Protein AF-A0A7V8XHH3-F1 (afdb_monomer_lite)

Radius of gyration: 28.3 Å; chains: 1; bounding box: 97×53×86 Å

Sequence (272 aa):
MRRIVLAAIVAALAVAGAGTTTAAAGLNPGGLTPFDETVDVNVVFVGTFGGGDPSWDAVKAGLPTTGSPKTRFKLFYGLGAEAALGINYAYSYTPFNTAIAWENRFFGELSRLATPKPRTIFQDEYNAQAGKLDVTQNHWIDAPTVEKWIIENPPTGVDLTKPTILFVNWKDRPDFKFHVYTKTNEPDPDTGYNFGELRHSRKLVAWGGTAPDDEENPYGGPAKRLWFYDLSAGPESWGGSYEITTPDIDGDGEPDYRLPAIWDYSGTPLST

pLDDT: mean 86.09, std 16.69, range [34.66, 98.62]

Foldseek 3Di:
DDDDDDDDDDDDDPDDDDPPPVPDPPDPVVDADADEDEAEEEEEEADAQPNHNDDPVVVVVPDDQKDWFFQPVCVVVVNRVRRGNNYMYGYDYDYYYFDPVLNVVLVVVQLVQWDWDDDFVLLVLLCVDPLDDRQPTETEGAQLVSQLVCVVVPGPPDDQQGAYEYEAEPQQDPSDHAYWYFNQQDQDPVPRHRCRPPHQQRTHQKDDDAACVRPGRHSHDDGGNYMYGYLQYDDHDPQPQSDDPDQDPPPPPGGDDGRHRSCSVPVDDGDD

Structure (mmCIF, N/CA/C/O backbone):
data_AF-A0A7V8XHH3-F1
#
_entry.id   AF-A0A7V8XHH3-F1
#
loop_
_atom_site.group_PDB
_atom_site.id
_atom_site.type_symbol
_atom_site.label_atom_id
_atom_site.label_alt_id
_atom_site.label_comp_id
_atom_site.label_asym_id
_atom_site.label_entity_id
_atom_site.label_seq_id
_atom_site.pdbx_PDB_ins_code
_atom_site.Cartn_x
_atom_site.Cartn_y
_atom_site.Cartn_z
_atom_site.occupancy
_atom_site.B_iso_or_equiv
_atom_site.auth_seq_id
_atom_site.auth_comp_id
_atom_site.auth_asym_id
_atom_site.auth_atom_id
_atom_site.pdbx_PDB_model_num
ATOM 1 N N . MET A 1 1 ? 73.036 24.923 -64.760 1.00 35.03 1 MET A N 1
ATOM 2 C CA . MET A 1 1 ? 73.473 25.400 -63.428 1.00 35.03 1 MET A CA 1
ATOM 3 C C . MET A 1 1 ? 72.253 25.557 -62.540 1.00 35.03 1 MET A C 1
ATOM 5 O O . MET A 1 1 ? 71.365 26.281 -62.950 1.00 35.03 1 MET A O 1
ATOM 9 N N . ARG A 1 2 ? 72.292 24.935 -61.349 1.00 36.03 2 ARG A N 1
ATOM 10 C CA . ARG A 1 2 ? 71.454 25.164 -60.148 1.00 36.03 2 ARG A CA 1
ATOM 11 C C . ARG A 1 2 ? 69.932 24.967 -60.294 1.00 36.03 2 ARG A C 1
ATOM 13 O O . ARG A 1 2 ? 69.337 25.485 -61.212 1.00 36.03 2 ARG A O 1
ATOM 20 N N . ARG A 1 3 ? 69.194 24.338 -59.382 1.00 34.66 3 ARG A N 1
ATOM 21 C CA . ARG A 1 3 ? 69.426 23.541 -58.163 1.00 34.66 3 ARG A CA 1
ATOM 22 C C . ARG A 1 3 ? 68.024 23.004 -57.810 1.00 34.66 3 ARG A C 1
ATOM 24 O O . ARG A 1 3 ? 67.126 23.806 -57.610 1.00 34.66 3 ARG A O 1
ATOM 31 N N . ILE A 1 4 ? 67.859 21.684 -57.807 1.00 41.56 4 ILE A N 1
ATOM 32 C CA . ILE A 1 4 ? 67.233 20.879 -56.741 1.00 41.56 4 ILE A CA 1
ATOM 33 C C . ILE A 1 4 ? 66.234 21.625 -55.836 1.00 41.56 4 ILE A C 1
ATOM 35 O O . ILE A 1 4 ? 66.687 22.420 -55.021 1.00 41.56 4 ILE A O 1
ATOM 39 N N . VAL A 1 5 ? 64.954 21.228 -55.857 1.00 41.22 5 VAL A N 1
ATOM 40 C CA . VAL A 1 5 ? 64.239 20.755 -54.650 1.00 41.22 5 VAL A CA 1
ATOM 41 C C . VAL A 1 5 ? 63.278 19.631 -55.055 1.00 41.22 5 VAL A C 1
ATOM 43 O O . VAL A 1 5 ? 62.325 19.837 -55.801 1.00 41.22 5 VAL A O 1
ATOM 46 N N . LEU A 1 6 ? 63.586 18.434 -54.555 1.00 35.25 6 LEU A N 1
ATOM 47 C CA . LEU A 1 6 ? 62.697 17.287 -54.408 1.00 35.25 6 LEU A CA 1
ATOM 48 C C . LEU A 1 6 ? 61.608 17.628 -53.381 1.00 35.25 6 LEU A C 1
ATOM 50 O O . LEU A 1 6 ? 61.938 18.059 -52.280 1.00 35.25 6 LEU A O 1
ATOM 54 N N . ALA A 1 7 ? 60.354 17.302 -53.674 1.00 40.78 7 ALA A N 1
ATOM 55 C CA . ALA A 1 7 ? 59.380 16.945 -52.648 1.00 40.78 7 ALA A CA 1
ATOM 56 C C . ALA A 1 7 ? 58.578 15.750 -53.169 1.00 40.78 7 ALA A C 1
ATOM 58 O O . ALA A 1 7 ? 57.706 15.869 -54.026 1.00 40.78 7 ALA A O 1
ATOM 59 N N . ALA A 1 8 ? 58.991 14.575 -52.705 1.00 37.91 8 ALA A N 1
ATOM 60 C CA . ALA A 1 8 ? 58.399 13.291 -53.008 1.00 37.91 8 ALA A CA 1
ATOM 61 C C . ALA A 1 8 ? 57.000 13.189 -52.382 1.00 37.91 8 ALA A C 1
ATOM 63 O O . ALA A 1 8 ? 56.862 13.269 -51.164 1.00 37.91 8 ALA A O 1
ATOM 64 N N . ILE A 1 9 ? 55.980 12.949 -53.205 1.00 40.28 9 ILE A N 1
ATOM 65 C CA . ILE A 1 9 ? 54.710 12.367 -52.762 1.00 40.28 9 ILE A CA 1
ATOM 66 C C . ILE A 1 9 ? 54.616 11.003 -53.440 1.00 40.28 9 ILE A C 1
ATOM 68 O O . ILE A 1 9 ? 54.032 10.841 -54.505 1.00 40.28 9 ILE A O 1
ATOM 72 N N . VAL A 1 10 ? 55.281 10.025 -52.829 1.00 41.19 10 VAL A N 1
ATOM 73 C CA . VAL A 1 10 ? 55.046 8.601 -53.070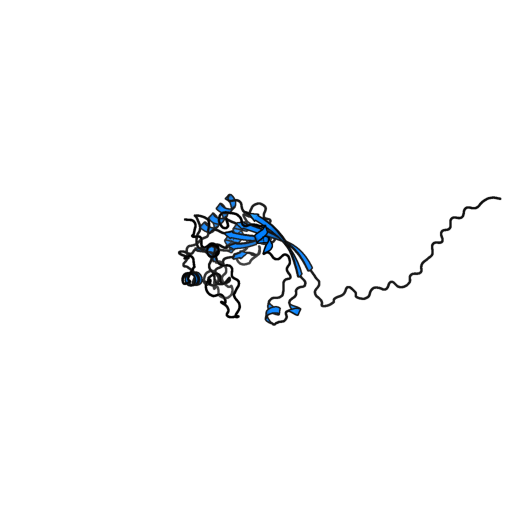 1.00 41.19 10 VAL A CA 1
ATOM 74 C C . VAL A 1 10 ? 54.848 7.984 -51.692 1.00 41.19 10 VAL A C 1
ATOM 76 O O . VAL A 1 10 ? 55.782 7.480 -51.078 1.00 41.19 10 VAL A O 1
ATOM 79 N N . ALA A 1 11 ? 53.627 8.096 -51.177 1.00 41.78 11 ALA A N 1
ATOM 80 C CA . ALA A 1 11 ? 53.140 7.218 -50.126 1.00 41.78 11 ALA A CA 1
ATOM 81 C C . ALA A 1 11 ? 52.167 6.247 -50.793 1.00 41.78 11 ALA A C 1
ATOM 83 O O . ALA A 1 11 ? 51.209 6.649 -51.451 1.00 41.78 11 ALA A O 1
ATOM 84 N N . ALA A 1 12 ? 52.535 4.977 -50.704 1.00 40.81 12 ALA A N 1
ATOM 85 C CA . ALA A 1 12 ? 52.008 3.851 -51.440 1.00 40.81 12 ALA A CA 1
ATOM 86 C C . ALA A 1 12 ? 50.478 3.713 -51.393 1.00 40.81 12 ALA A C 1
ATOM 88 O O . ALA A 1 12 ? 49.856 3.745 -50.333 1.00 40.81 12 ALA A O 1
ATOM 89 N N . LEU A 1 13 ? 49.919 3.423 -52.569 1.00 40.19 13 LEU A N 1
ATOM 90 C CA . LEU A 1 13 ? 48.709 2.629 -52.733 1.00 40.19 13 LEU A CA 1
ATOM 91 C C . LEU A 1 13 ? 48.909 1.275 -52.033 1.00 40.19 13 LEU A C 1
ATOM 93 O O . LEU A 1 13 ? 49.494 0.354 -52.603 1.00 40.19 13 LEU A O 1
ATOM 97 N N . ALA A 1 14 ? 48.427 1.154 -50.797 1.00 42.16 14 ALA A N 1
ATOM 98 C CA . ALA A 1 14 ? 48.131 -0.147 -50.220 1.00 42.16 14 ALA A CA 1
ATOM 99 C C . ALA A 1 14 ? 46.827 -0.639 -50.853 1.00 42.16 14 ALA A C 1
ATOM 101 O O . ALA A 1 14 ? 45.748 -0.084 -50.649 1.00 42.16 14 ALA A O 1
ATOM 102 N N . VAL A 1 15 ? 46.990 -1.650 -51.696 1.00 44.81 15 VAL A N 1
ATOM 103 C CA . VAL A 1 15 ? 45.946 -2.405 -52.377 1.00 44.81 15 VAL A CA 1
ATOM 104 C C . VAL A 1 15 ? 44.904 -2.883 -51.366 1.00 44.81 15 VAL A C 1
ATOM 106 O O . VAL A 1 15 ? 45.235 -3.496 -50.352 1.00 44.81 15 VAL A O 1
ATOM 109 N N . ALA A 1 16 ? 43.638 -2.604 -51.677 1.00 49.78 16 ALA A N 1
ATOM 110 C CA . ALA A 1 16 ? 42.479 -3.209 -51.047 1.00 49.78 16 ALA A CA 1
ATOM 111 C C . ALA A 1 16 ? 42.610 -4.740 -51.083 1.00 49.78 16 ALA A C 1
ATOM 113 O O . ALA A 1 16 ? 42.615 -5.350 -52.151 1.00 49.78 16 ALA A O 1
ATOM 114 N N . GLY A 1 17 ? 42.725 -5.353 -49.909 1.00 38.03 17 GLY A N 1
ATOM 115 C CA . GLY A 1 17 ? 42.813 -6.796 -49.748 1.00 38.03 17 GLY A CA 1
ATOM 116 C C . GLY A 1 17 ? 42.043 -7.216 -48.509 1.00 38.03 17 GLY A C 1
ATOM 117 O O . GLY A 1 17 ? 42.521 -7.027 -47.400 1.00 38.03 17 GLY A O 1
ATOM 118 N N . ALA A 1 18 ? 40.848 -7.762 -48.743 1.00 42.25 18 ALA A N 1
ATOM 119 C CA . ALA A 1 18 ? 40.007 -8.488 -47.798 1.00 42.25 18 ALA A CA 1
ATOM 120 C C . ALA A 1 18 ? 39.750 -7.782 -46.455 1.00 42.25 18 ALA A C 1
ATOM 122 O O . ALA A 1 18 ? 40.333 -8.110 -45.424 1.00 42.25 18 ALA A O 1
ATOM 123 N N . GLY A 1 19 ? 38.740 -6.909 -46.441 1.00 37.91 19 GLY A N 1
ATOM 124 C CA . GLY A 1 19 ? 37.902 -6.839 -45.254 1.00 37.91 19 GLY A CA 1
ATOM 125 C C . GLY A 1 19 ? 37.335 -8.236 -45.030 1.00 37.91 19 GLY A C 1
ATOM 126 O O . GLY A 1 19 ? 36.436 -8.662 -45.752 1.00 37.91 19 GLY A O 1
ATOM 127 N N . THR A 1 20 ? 37.875 -8.972 -44.061 1.00 41.41 20 THR A N 1
ATOM 128 C CA . THR A 1 20 ? 37.098 -10.013 -43.405 1.00 41.41 20 THR A CA 1
ATOM 129 C C . THR A 1 20 ? 35.923 -9.279 -42.784 1.00 41.41 20 THR A C 1
ATOM 131 O O . THR A 1 20 ? 36.034 -8.720 -41.695 1.00 41.41 20 THR A O 1
ATOM 134 N N . THR A 1 21 ? 34.801 -9.223 -43.502 1.00 46.31 21 THR A N 1
ATOM 135 C CA . THR A 1 21 ? 33.505 -9.141 -42.847 1.00 46.31 21 THR A CA 1
ATOM 136 C C . THR A 1 21 ? 33.536 -10.263 -41.828 1.00 46.31 21 THR A C 1
ATOM 138 O O . THR A 1 21 ? 33.557 -11.436 -42.207 1.00 46.31 21 THR A O 1
ATOM 141 N N . THR A 1 22 ? 33.667 -9.911 -40.553 1.00 50.12 22 THR A N 1
ATOM 142 C CA . THR A 1 22 ? 33.421 -10.816 -39.443 1.00 50.12 22 THR A CA 1
ATOM 143 C C . THR A 1 22 ? 32.009 -11.333 -39.646 1.00 50.12 22 THR A C 1
ATOM 145 O O . THR A 1 22 ? 31.020 -10.679 -39.322 1.00 50.12 22 THR A O 1
ATOM 148 N N . ALA A 1 23 ? 31.915 -12.488 -40.295 1.00 49.38 23 ALA A N 1
ATOM 149 C CA . ALA A 1 23 ? 30.679 -13.209 -40.429 1.00 49.38 23 ALA A CA 1
ATOM 150 C C . ALA A 1 23 ? 30.183 -13.503 -39.007 1.00 49.38 23 ALA A C 1
ATOM 152 O O . ALA A 1 23 ? 30.888 -14.113 -38.207 1.00 49.38 23 ALA A O 1
ATOM 153 N N . ALA A 1 24 ? 28.972 -13.032 -38.713 1.00 50.94 24 ALA A N 1
ATOM 154 C CA . ALA A 1 24 ? 28.098 -13.562 -37.672 1.00 50.94 24 ALA A CA 1
ATOM 155 C C . ALA A 1 24 ? 28.537 -13.449 -36.193 1.00 50.94 24 ALA A C 1
ATOM 157 O O . ALA A 1 24 ? 28.066 -14.230 -35.375 1.00 50.94 24 ALA A O 1
ATOM 158 N N . ALA A 1 25 ? 29.330 -12.450 -35.789 1.00 48.88 25 ALA A N 1
ATOM 159 C CA . ALA A 1 25 ? 29.583 -12.197 -34.356 1.00 48.88 25 ALA A CA 1
ATOM 160 C C . ALA A 1 25 ? 28.454 -11.422 -33.629 1.00 48.88 25 ALA A C 1
ATOM 162 O O . ALA A 1 25 ? 28.625 -11.023 -32.482 1.00 48.88 25 ALA A O 1
ATOM 163 N N . GLY A 1 26 ? 27.308 -11.180 -34.275 1.00 51.12 26 GLY A N 1
ATOM 164 C CA . GLY A 1 26 ? 26.251 -10.323 -33.717 1.00 51.12 26 GLY A CA 1
ATOM 165 C C . GLY A 1 26 ? 24.828 -10.657 -34.155 1.00 51.12 26 GLY A C 1
ATOM 166 O O . GLY A 1 26 ? 23.933 -9.847 -33.951 1.00 51.12 26 GLY A O 1
ATOM 167 N N . LEU A 1 27 ? 24.599 -11.823 -34.765 1.00 56.50 27 LEU A N 1
ATOM 168 C CA . LEU A 1 27 ? 23.252 -12.271 -35.112 1.00 56.50 27 LEU A CA 1
ATOM 169 C C . LEU A 1 27 ? 22.917 -13.489 -34.251 1.00 56.50 27 LEU A C 1
ATOM 171 O O . LEU A 1 27 ? 23.481 -14.560 -34.455 1.00 56.50 27 LEU A O 1
ATOM 175 N N . ASN A 1 28 ? 21.988 -13.315 -33.308 1.00 68.62 28 ASN A N 1
ATOM 176 C CA . ASN A 1 28 ? 21.350 -14.393 -32.549 1.00 68.62 28 ASN A CA 1
ATOM 177 C C . ASN A 1 28 ? 19.892 -14.565 -33.024 1.00 68.62 28 ASN A C 1
ATOM 179 O O . ASN A 1 28 ? 18.960 -14.219 -32.295 1.00 68.62 28 ASN A O 1
ATOM 183 N N . PRO A 1 29 ? 19.662 -14.988 -34.283 1.00 66.12 29 PRO A N 1
ATOM 184 C CA . PRO A 1 29 ? 18.314 -15.143 -34.812 1.00 66.12 29 PRO A CA 1
ATOM 185 C C . PRO A 1 29 ? 17.569 -16.224 -34.017 1.00 66.12 29 PRO A C 1
ATOM 187 O O . PRO A 1 29 ? 17.999 -17.372 -33.965 1.00 66.12 29 PRO A O 1
ATOM 190 N N . GLY A 1 30 ? 16.458 -15.840 -33.385 1.00 71.25 30 GLY A N 1
ATOM 191 C CA . GLY A 1 30 ? 15.681 -16.698 -32.482 1.00 71.25 30 GLY A CA 1
ATOM 192 C C . GLY A 1 30 ? 16.068 -16.587 -31.003 1.00 71.25 30 GLY A C 1
ATOM 193 O O . GLY A 1 30 ? 15.356 -17.119 -30.155 1.00 71.25 30 GLY A O 1
ATOM 194 N N . GLY A 1 31 ? 17.149 -15.878 -30.676 1.00 73.25 31 GLY A N 1
ATOM 195 C CA . GLY A 1 31 ? 17.504 -15.557 -29.299 1.00 73.25 31 GLY A CA 1
ATOM 196 C C . GLY A 1 31 ? 16.851 -14.273 -28.793 1.00 73.25 31 GLY A C 1
ATOM 197 O O . GLY A 1 31 ? 16.408 -13.421 -29.566 1.00 73.25 31 GLY A O 1
ATOM 198 N N . LEU A 1 32 ? 16.803 -14.129 -27.469 1.00 79.00 32 LEU A N 1
ATOM 199 C CA . LEU A 1 32 ? 16.265 -12.934 -26.824 1.00 79.00 32 LEU A CA 1
ATOM 200 C C . LEU A 1 32 ? 17.180 -11.737 -27.099 1.00 79.00 32 LEU A C 1
ATOM 202 O O . LEU A 1 32 ? 18.383 -11.793 -26.844 1.00 79.00 32 LEU A O 1
ATOM 206 N N . THR A 1 33 ? 16.597 -10.652 -27.610 1.00 80.75 33 THR A N 1
ATOM 207 C CA . THR A 1 33 ? 17.284 -9.359 -27.686 1.00 80.75 33 THR A CA 1
ATOM 208 C C . THR A 1 33 ? 17.195 -8.705 -26.310 1.00 80.75 33 THR A C 1
ATOM 210 O O . THR A 1 33 ? 16.074 -8.534 -25.828 1.00 80.75 33 THR A O 1
ATOM 213 N N . PRO A 1 34 ? 18.325 -8.374 -25.658 1.00 86.69 34 PRO A N 1
ATOM 214 C CA . PRO A 1 34 ? 18.284 -7.728 -24.359 1.00 86.69 34 PRO A CA 1
ATOM 215 C C . PRO A 1 34 ? 17.684 -6.324 -24.480 1.00 86.69 34 PRO A C 1
ATOM 217 O O . PRO A 1 34 ? 18.016 -5.569 -25.396 1.00 86.69 34 PRO A O 1
ATOM 220 N N . PHE A 1 35 ? 16.800 -5.991 -23.549 1.00 91.69 35 PHE A N 1
ATOM 221 C CA . PHE A 1 35 ? 16.293 -4.649 -23.316 1.00 91.69 35 PHE A CA 1
ATOM 222 C C . PHE A 1 35 ? 16.679 -4.251 -21.895 1.00 91.69 35 PHE A C 1
ATOM 224 O O . PHE A 1 35 ? 16.160 -4.817 -20.934 1.00 91.69 35 PHE A O 1
ATOM 231 N N . ASP A 1 36 ? 17.601 -3.302 -21.777 1.00 95.00 36 ASP A N 1
ATOM 232 C CA . ASP A 1 36 ? 18.106 -2.814 -20.498 1.00 95.00 36 ASP A CA 1
ATOM 233 C C . ASP A 1 36 ? 17.507 -1.434 -20.198 1.00 95.00 36 ASP A C 1
ATOM 235 O O . ASP A 1 36 ? 17.625 -0.507 -21.003 1.00 95.00 36 ASP A O 1
ATOM 239 N N . GLU A 1 37 ? 16.877 -1.284 -19.034 1.00 95.69 37 GLU A N 1
ATOM 240 C CA . GLU A 1 37 ? 16.260 -0.029 -18.595 1.00 95.69 37 GLU A CA 1
ATOM 241 C C . GLU A 1 37 ? 16.638 0.290 -17.144 1.00 95.69 37 GLU A C 1
ATOM 243 O O . GLU A 1 37 ? 16.547 -0.557 -16.252 1.00 95.69 37 GLU A O 1
ATOM 248 N N . THR A 1 38 ? 17.024 1.541 -16.889 1.00 97.25 38 THR A N 1
ATOM 249 C CA . THR A 1 38 ? 17.086 2.071 -15.524 1.00 97.25 38 THR A CA 1
ATOM 250 C C . THR A 1 38 ? 15.723 2.636 -15.159 1.00 97.25 38 THR A C 1
ATOM 252 O O . THR A 1 38 ? 15.253 3.583 -15.787 1.00 97.25 38 THR A O 1
ATOM 255 N N . VAL A 1 39 ? 15.107 2.073 -14.126 1.00 97.00 39 VAL A N 1
ATOM 256 C CA . VAL A 1 39 ? 13.786 2.467 -13.649 1.00 97.00 39 VAL A CA 1
ATOM 257 C C . VAL A 1 39 ? 13.945 3.327 -12.401 1.00 97.00 39 VAL A C 1
ATOM 259 O O . VAL A 1 39 ? 14.378 2.845 -11.352 1.00 97.00 39 VAL A O 1
ATOM 262 N N . ASP A 1 40 ? 13.569 4.599 -12.510 1.00 97.81 40 ASP A N 1
ATOM 263 C CA . ASP A 1 40 ? 13.449 5.496 -11.362 1.00 97.81 40 ASP A CA 1
ATOM 264 C C . ASP A 1 40 ? 12.154 5.192 -10.601 1.00 97.81 40 ASP A C 1
ATOM 266 O O . ASP A 1 40 ? 11.061 5.355 -11.144 1.00 97.81 40 ASP A O 1
ATOM 270 N N . VAL A 1 41 ? 12.271 4.778 -9.343 1.00 98.19 41 VAL A N 1
ATOM 271 C CA . VAL A 1 41 ? 11.146 4.391 -8.489 1.00 98.19 41 VAL A CA 1
ATOM 272 C C . VAL A 1 41 ? 11.039 5.350 -7.306 1.00 98.19 41 VAL A C 1
ATOM 274 O O . VAL A 1 41 ? 11.985 5.511 -6.533 1.00 98.19 41 VAL A O 1
ATOM 277 N N . ASN A 1 42 ? 9.875 5.962 -7.122 1.00 98.38 42 ASN A N 1
ATOM 278 C CA . ASN A 1 42 ? 9.566 6.716 -5.912 1.00 98.38 42 ASN A CA 1
ATOM 279 C C . ASN A 1 42 ? 9.097 5.749 -4.817 1.00 98.38 42 ASN A C 1
ATOM 281 O O . ASN A 1 42 ? 8.221 4.914 -5.052 1.00 98.38 42 ASN A O 1
ATOM 285 N N . VAL A 1 43 ? 9.643 5.893 -3.612 1.00 98.12 43 VAL A N 1
ATOM 286 C CA . VAL A 1 43 ? 9.201 5.171 -2.414 1.00 98.12 43 VAL A CA 1
ATOM 287 C C . VAL A 1 43 ? 8.707 6.202 -1.415 1.00 98.12 43 VAL A C 1
ATOM 289 O O . VAL A 1 43 ? 9.487 7.013 -0.927 1.00 98.12 43 VAL A O 1
ATOM 292 N N . VAL A 1 44 ? 7.408 6.211 -1.151 1.00 97.75 44 VAL A N 1
ATOM 293 C CA . VAL A 1 44 ? 6.757 7.248 -0.350 1.00 97.75 44 VAL A CA 1
ATOM 294 C C . VAL A 1 44 ? 6.252 6.639 0.949 1.00 97.75 44 VAL A C 1
ATOM 296 O O . VAL A 1 44 ? 5.533 5.645 0.919 1.00 97.75 44 VAL A O 1
ATOM 299 N N . PHE A 1 45 ? 6.584 7.250 2.078 1.00 97.06 45 PHE A N 1
ATOM 300 C CA . PHE A 1 45 ? 6.079 6.874 3.394 1.00 97.06 45 PHE A CA 1
ATOM 301 C C . PHE A 1 45 ? 5.019 7.875 3.846 1.00 97.06 45 PHE A C 1
ATOM 303 O O . PHE A 1 45 ? 5.247 9.087 3.805 1.00 97.06 45 PHE A O 1
ATOM 310 N N . VAL A 1 46 ? 3.859 7.348 4.237 1.00 96.56 46 VAL A N 1
ATOM 311 C CA . VAL A 1 46 ? 2.691 8.112 4.678 1.00 96.56 46 VAL A CA 1
ATOM 312 C C . VAL A 1 46 ? 2.341 7.726 6.108 1.00 96.56 46 VAL A C 1
ATOM 314 O O . VAL A 1 46 ? 1.949 6.586 6.365 1.00 96.56 46 VAL A O 1
ATOM 317 N N . GLY A 1 47 ? 2.420 8.691 7.022 1.00 92.62 47 GLY A N 1
ATOM 318 C CA . GLY A 1 47 ? 2.295 8.452 8.455 1.00 92.62 47 GLY A CA 1
ATOM 319 C C . GLY A 1 47 ? 3.624 8.049 9.095 1.00 92.62 47 GLY A C 1
ATOM 320 O O . GLY A 1 47 ? 4.663 7.957 8.442 1.00 92.62 47 GLY A O 1
ATOM 321 N N . THR A 1 48 ? 3.594 7.822 10.406 1.00 86.19 48 THR A N 1
ATOM 322 C CA . THR A 1 48 ? 4.777 7.452 11.193 1.00 86.19 48 THR A CA 1
ATOM 323 C C . THR A 1 48 ? 4.874 5.942 11.363 1.00 86.19 48 THR A C 1
ATOM 325 O O . THR A 1 48 ? 3.877 5.239 11.272 1.00 86.19 48 THR A O 1
ATOM 328 N N . PHE A 1 49 ? 6.074 5.424 11.614 1.00 83.12 49 PHE A N 1
ATOM 329 C CA . PHE A 1 49 ? 6.365 3.996 11.759 1.00 83.12 49 PHE A CA 1
ATOM 330 C C . PHE A 1 49 ? 7.049 3.761 13.107 1.00 83.12 49 PHE A C 1
ATOM 332 O O . PHE A 1 49 ? 8.273 3.677 13.192 1.00 83.12 49 PHE A O 1
ATOM 339 N N . GLY A 1 50 ? 6.261 3.721 14.187 1.00 71.12 50 GLY A N 1
ATOM 340 C CA . GLY A 1 50 ? 6.816 3.668 15.545 1.00 71.12 50 GLY A CA 1
ATOM 341 C C . GLY A 1 50 ? 7.279 5.037 16.055 1.00 71.12 50 GLY A C 1
ATOM 342 O O . GLY A 1 50 ? 8.288 5.144 16.748 1.00 71.12 50 GLY A O 1
ATOM 343 N N . GLY A 1 51 ? 6.543 6.097 15.700 1.00 73.88 51 GLY A N 1
ATOM 344 C CA . GLY A 1 51 ? 6.774 7.464 16.187 1.00 73.88 51 GLY A CA 1
ATOM 345 C C . GLY A 1 51 ? 7.737 8.318 15.354 1.00 73.88 51 GLY A C 1
ATOM 346 O O . GLY A 1 51 ? 7.945 9.482 15.690 1.00 73.88 51 GLY A O 1
ATOM 347 N N . GLY A 1 52 ? 8.286 7.787 14.260 1.00 81.94 52 GLY A N 1
ATOM 348 C CA . GLY A 1 52 ? 9.119 8.536 13.316 1.00 81.94 52 GLY A CA 1
ATOM 349 C C . GLY A 1 52 ? 9.133 7.917 11.920 1.00 81.94 52 GLY A C 1
ATOM 350 O O . GLY A 1 52 ? 8.453 6.923 11.672 1.00 81.94 52 GLY A O 1
ATOM 351 N N . ASP A 1 53 ? 9.907 8.515 11.018 1.00 84.81 53 ASP A N 1
ATOM 352 C CA . ASP A 1 53 ? 10.100 7.999 9.661 1.00 84.81 53 ASP A CA 1
ATOM 353 C C . ASP A 1 53 ? 11.014 6.758 9.667 1.00 84.81 53 ASP A C 1
ATOM 355 O O . ASP A 1 53 ? 11.948 6.681 10.477 1.00 84.81 53 ASP A O 1
ATOM 359 N N . PRO A 1 54 ? 10.808 5.792 8.755 1.00 86.06 54 PRO A N 1
ATOM 360 C CA . PRO A 1 54 ? 11.684 4.635 8.650 1.00 86.06 54 PRO A CA 1
ATOM 361 C C . PRO A 1 54 ? 13.095 5.041 8.202 1.00 86.06 54 PRO A C 1
ATOM 363 O O . PRO A 1 54 ? 13.292 5.969 7.415 1.00 86.06 54 PRO A O 1
ATOM 366 N N . SER A 1 55 ? 14.106 4.301 8.668 1.00 90.31 55 SER A N 1
ATOM 367 C CA . SER A 1 55 ? 15.483 4.478 8.194 1.00 90.31 55 SER A CA 1
ATOM 368 C C . SER A 1 55 ? 15.574 4.114 6.714 1.00 90.31 55 SER A C 1
ATOM 370 O O . SER A 1 55 ? 15.444 2.944 6.346 1.00 90.31 55 SER A O 1
ATOM 372 N N . TRP A 1 56 ? 15.835 5.110 5.863 1.00 93.75 56 TRP A N 1
ATOM 373 C CA . TRP A 1 56 ? 15.938 4.876 4.425 1.00 93.75 56 TRP A CA 1
ATOM 374 C C . TRP A 1 56 ? 17.044 3.882 4.067 1.00 93.75 56 TRP A C 1
ATOM 376 O O . TRP A 1 56 ? 16.825 3.014 3.228 1.00 93.75 56 TRP A O 1
ATOM 386 N N . ASP A 1 57 ? 18.202 3.952 4.726 1.00 94.88 57 ASP A N 1
ATOM 387 C CA . ASP A 1 57 ? 19.299 3.014 4.470 1.00 94.88 57 ASP A CA 1
ATOM 388 C C . ASP A 1 57 ? 18.899 1.569 4.797 1.00 94.88 57 ASP A C 1
ATOM 390 O O . ASP A 1 57 ? 19.224 0.656 4.036 1.00 94.88 57 ASP A O 1
ATOM 394 N N . ALA A 1 58 ? 18.140 1.360 5.880 1.00 91.88 58 ALA A N 1
ATOM 395 C CA . ALA A 1 58 ? 17.632 0.041 6.246 1.00 91.88 58 ALA A CA 1
ATOM 396 C C . ALA A 1 58 ? 16.603 -0.478 5.231 1.00 91.88 58 ALA A C 1
ATOM 398 O O . ALA A 1 58 ? 16.688 -1.633 4.817 1.00 91.88 58 ALA A O 1
ATOM 399 N N . VAL A 1 59 ? 15.671 0.373 4.784 1.00 92.50 59 VAL A N 1
ATOM 400 C CA . VAL A 1 59 ? 14.701 -0.001 3.743 1.00 92.50 59 VAL A CA 1
ATOM 401 C C . VAL A 1 59 ? 15.425 -0.334 2.442 1.00 92.50 59 VAL A C 1
ATOM 403 O O . VAL A 1 59 ? 15.234 -1.410 1.881 1.00 92.50 59 VAL A O 1
ATOM 406 N N . LYS A 1 60 ? 16.302 0.560 1.980 1.00 95.62 60 LYS A N 1
ATOM 407 C CA . LYS A 1 60 ? 17.045 0.408 0.728 1.00 95.62 60 LYS A CA 1
ATOM 408 C C . LYS A 1 60 ? 17.903 -0.856 0.710 1.00 95.62 60 LYS A C 1
ATOM 410 O O . LYS A 1 60 ? 18.034 -1.460 -0.350 1.00 95.62 60 LYS A O 1
ATOM 415 N N . ALA A 1 61 ? 18.453 -1.276 1.851 1.00 95.38 61 ALA A N 1
ATOM 416 C CA . ALA A 1 61 ? 19.224 -2.515 1.960 1.00 95.38 61 ALA A CA 1
ATOM 417 C C . ALA A 1 61 ? 18.399 -3.779 1.654 1.00 95.38 61 ALA A C 1
ATOM 419 O O . ALA A 1 61 ? 18.968 -4.776 1.215 1.00 95.38 61 ALA A O 1
ATOM 420 N N . GLY A 1 62 ? 17.078 -3.739 1.865 1.00 92.06 62 GLY A N 1
ATOM 421 C CA . GLY A 1 62 ? 16.164 -4.834 1.534 1.00 92.06 62 GLY A CA 1
ATOM 422 C C . GLY A 1 62 ? 15.596 -4.786 0.112 1.00 92.06 62 GLY A C 1
ATOM 423 O O . GLY A 1 62 ? 14.971 -5.752 -0.320 1.00 92.06 62 GLY A O 1
ATOM 424 N N . LEU A 1 63 ? 15.786 -3.686 -0.627 1.00 94.81 63 LEU A N 1
ATOM 425 C CA . LEU A 1 63 ? 15.214 -3.527 -1.964 1.00 94.81 63 LEU A CA 1
ATOM 426 C C . LEU A 1 63 ? 16.093 -4.182 -3.042 1.00 94.81 63 LEU A C 1
ATOM 428 O O . LEU A 1 63 ? 17.322 -4.068 -3.002 1.00 94.81 63 LEU A O 1
ATOM 432 N N . PRO A 1 64 ? 15.489 -4.818 -4.064 1.00 96.00 64 PRO A N 1
ATOM 433 C CA . PRO A 1 64 ? 16.247 -5.371 -5.174 1.00 96.00 64 PRO A CA 1
ATOM 434 C C . PRO A 1 64 ? 16.897 -4.243 -5.978 1.00 96.00 64 PRO A C 1
ATOM 436 O O . PRO A 1 64 ? 16.248 -3.260 -6.333 1.00 96.00 64 PRO A O 1
ATOM 439 N N . THR A 1 65 ? 18.175 -4.394 -6.313 1.00 96.88 65 THR A N 1
ATOM 440 C CA . THR A 1 65 ? 18.910 -3.427 -7.149 1.00 96.88 65 THR A CA 1
ATOM 441 C C . THR A 1 65 ? 18.715 -3.673 -8.641 1.00 96.88 65 THR A C 1
ATOM 443 O O . THR A 1 65 ? 18.876 -2.760 -9.449 1.00 96.88 65 THR A O 1
ATOM 446 N N . THR A 1 66 ? 18.350 -4.899 -9.013 1.00 97.31 66 THR A N 1
ATOM 447 C CA . THR A 1 66 ? 18.088 -5.314 -10.392 1.00 97.31 66 THR A CA 1
ATOM 448 C C . THR A 1 66 ? 16.926 -6.298 -10.445 1.00 97.31 66 THR A C 1
ATOM 450 O O . THR A 1 66 ? 16.554 -6.893 -9.432 1.00 97.31 66 THR A O 1
ATOM 453 N N . GLY A 1 67 ? 16.345 -6.488 -11.626 1.00 94.69 67 GLY A N 1
ATOM 454 C CA . GLY A 1 67 ? 15.320 -7.501 -11.848 1.00 94.69 67 GLY A CA 1
ATOM 455 C C . GLY A 1 67 ? 15.214 -7.891 -13.313 1.00 94.69 67 GLY A C 1
ATOM 456 O O . GLY A 1 67 ? 15.482 -7.086 -14.196 1.00 94.69 67 GLY A O 1
ATOM 457 N N . SER A 1 68 ? 14.803 -9.129 -13.577 1.00 94.19 68 SER A N 1
ATOM 458 C CA . SER A 1 68 ? 14.485 -9.589 -14.929 1.00 94.19 68 SER A CA 1
ATOM 459 C C . SER A 1 68 ? 13.158 -10.345 -14.889 1.00 94.19 68 SER A C 1
ATOM 461 O O . SER A 1 68 ? 13.090 -11.418 -14.272 1.00 94.19 68 SER A O 1
ATOM 463 N N . PRO A 1 69 ? 12.076 -9.781 -15.457 1.00 92.19 69 PRO A N 1
ATOM 464 C CA . PRO A 1 69 ? 10.773 -10.420 -15.418 1.00 92.19 69 PRO A CA 1
ATOM 465 C C . PRO A 1 69 ? 10.778 -11.721 -16.224 1.00 92.19 69 PRO A C 1
ATOM 467 O O . PRO A 1 69 ? 11.433 -11.858 -17.262 1.00 92.19 69 PRO A O 1
ATOM 470 N N . LYS A 1 70 ? 9.999 -12.686 -15.736 1.00 92.12 70 LYS A N 1
ATOM 471 C CA . LYS A 1 70 ? 9.817 -13.998 -16.357 1.00 92.12 70 LYS A CA 1
ATOM 472 C C . LYS A 1 70 ? 8.347 -14.246 -16.658 1.00 92.12 70 LYS A C 1
ATOM 474 O O . LYS A 1 70 ? 7.462 -13.802 -15.931 1.00 92.12 70 LYS A O 1
ATOM 479 N N . THR A 1 71 ? 8.084 -15.030 -17.695 1.00 91.69 71 THR A N 1
ATOM 480 C CA . THR A 1 71 ? 6.732 -15.494 -18.015 1.00 91.69 71 THR A CA 1
ATOM 481 C C . THR A 1 71 ? 6.275 -16.510 -16.969 1.00 91.69 71 THR A C 1
ATOM 483 O O . THR A 1 71 ? 6.723 -17.658 -16.982 1.00 91.69 71 THR A O 1
ATOM 486 N N . ARG A 1 72 ? 5.350 -16.113 -16.085 1.00 89.75 72 ARG A N 1
ATOM 487 C CA . ARG A 1 72 ? 4.850 -16.968 -14.993 1.00 89.75 72 ARG A CA 1
ATOM 488 C C . ARG A 1 72 ? 4.288 -18.305 -15.484 1.00 89.75 72 ARG A C 1
ATOM 490 O O . ARG A 1 72 ? 4.617 -19.338 -14.915 1.00 89.75 72 ARG A O 1
ATOM 497 N N . PHE A 1 73 ? 3.493 -18.301 -16.557 1.00 89.75 73 PHE A N 1
ATOM 498 C CA . PHE A 1 73 ? 2.898 -19.528 -17.105 1.00 89.75 73 PHE A CA 1
ATOM 499 C C . PHE A 1 73 ? 3.963 -20.571 -17.468 1.00 89.75 73 PHE A C 1
ATOM 501 O O . PHE A 1 73 ? 3.815 -21.736 -17.133 1.00 89.75 73 PHE A O 1
ATOM 508 N N . LYS A 1 74 ? 5.084 -20.161 -18.073 1.00 90.44 74 LYS A N 1
ATOM 509 C CA . LYS A 1 74 ? 6.172 -21.085 -18.423 1.00 90.44 74 LYS A CA 1
ATOM 510 C C . LYS A 1 74 ? 6.845 -21.696 -17.193 1.00 90.44 74 LYS A C 1
ATOM 512 O O . LYS A 1 74 ? 7.191 -22.873 -17.220 1.00 90.44 74 LYS A O 1
ATOM 517 N N . LEU A 1 75 ? 6.982 -20.929 -16.108 1.00 88.75 75 LEU A N 1
ATOM 518 C CA . LEU A 1 75 ? 7.516 -21.443 -14.841 1.00 88.75 75 LEU A CA 1
ATOM 519 C C . LEU A 1 75 ? 6.638 -22.563 -14.272 1.00 88.75 75 LEU A C 1
ATOM 521 O O . LEU A 1 75 ? 7.171 -23.575 -13.832 1.00 88.75 75 LEU A O 1
ATOM 525 N N . PHE A 1 76 ? 5.312 -22.420 -14.357 1.00 88.25 76 PHE A N 1
ATOM 526 C CA . PHE A 1 76 ? 4.360 -23.428 -13.879 1.00 88.25 76 PHE A CA 1
ATOM 527 C C . PHE A 1 76 ? 4.520 -24.792 -14.575 1.00 88.25 76 PHE A C 1
ATOM 529 O O . PHE A 1 76 ? 4.348 -25.828 -13.944 1.00 88.25 76 PHE A O 1
ATOM 536 N N . TYR A 1 77 ? 4.914 -24.807 -15.852 1.00 91.44 77 TYR A N 1
ATOM 537 C CA . TYR A 1 77 ? 5.164 -26.043 -16.609 1.00 91.44 77 TYR A CA 1
ATOM 538 C C . TYR A 1 77 ? 6.631 -26.506 -16.578 1.00 91.44 77 TYR A C 1
ATOM 540 O O . TYR A 1 77 ? 7.029 -27.336 -17.392 1.00 91.44 77 TYR A O 1
ATOM 548 N N . GLY A 1 78 ? 7.465 -25.961 -15.686 1.00 91.06 78 GLY A N 1
ATOM 549 C CA . GLY A 1 78 ? 8.883 -26.328 -15.589 1.00 91.06 78 GLY A CA 1
ATOM 550 C C . GLY A 1 78 ? 9.752 -25.816 -16.746 1.00 91.06 78 GLY A C 1
ATOM 551 O O . GLY A 1 78 ? 10.920 -26.187 -16.856 1.00 91.06 78 GLY A O 1
ATOM 552 N N . LEU A 1 79 ? 9.233 -24.919 -17.591 1.00 91.69 79 LEU A N 1
ATOM 553 C CA . LEU A 1 79 ? 9.932 -24.348 -18.750 1.00 91.69 79 LEU A CA 1
ATOM 554 C C . LEU A 1 79 ? 10.754 -23.112 -18.354 1.00 91.69 79 LEU A C 1
ATOM 556 O O . LEU A 1 79 ? 10.687 -22.054 -18.983 1.00 91.69 79 LEU A O 1
ATOM 560 N N . GLY A 1 80 ? 11.538 -23.233 -17.279 1.00 88.19 80 GLY A N 1
ATOM 561 C CA . GLY A 1 80 ? 12.302 -22.122 -16.705 1.00 88.19 80 GLY A CA 1
ATOM 562 C C . GLY A 1 80 ? 13.305 -21.497 -17.677 1.00 88.19 80 GLY A C 1
ATOM 563 O O . GLY A 1 80 ? 13.457 -20.276 -17.698 1.00 88.19 80 GLY A O 1
ATOM 564 N N . ALA A 1 81 ? 13.926 -22.318 -18.529 1.00 84.25 81 ALA A N 1
ATOM 565 C CA . ALA A 1 81 ? 14.870 -21.865 -19.551 1.00 84.25 81 ALA A CA 1
ATOM 566 C C . ALA A 1 81 ? 14.218 -20.969 -20.621 1.00 84.25 81 ALA A C 1
ATOM 568 O O . ALA A 1 81 ? 14.885 -20.126 -21.212 1.00 84.25 81 ALA A O 1
ATOM 569 N N . GLU A 1 82 ? 12.910 -21.110 -20.841 1.00 88.62 82 GLU A N 1
ATOM 570 C CA . GLU A 1 82 ? 12.162 -20.362 -21.854 1.00 88.62 82 GLU A CA 1
ATOM 571 C C . GLU A 1 82 ? 11.358 -19.193 -21.276 1.00 88.62 82 GLU A C 1
ATOM 573 O O . GLU A 1 82 ? 10.671 -18.480 -22.014 1.00 88.62 82 GLU A O 1
ATOM 578 N N . ALA A 1 83 ? 11.371 -19.034 -19.951 1.00 91.75 83 ALA A N 1
ATOM 579 C CA . ALA A 1 83 ? 10.570 -18.038 -19.254 1.00 91.75 83 ALA A CA 1
ATOM 580 C C . ALA A 1 83 ? 11.167 -16.627 -19.340 1.00 91.75 83 ALA A C 1
ATOM 582 O O . ALA A 1 83 ? 10.449 -15.663 -19.079 1.00 91.75 83 ALA A O 1
ATOM 583 N N . ALA A 1 84 ? 12.450 -16.499 -19.686 1.00 90.69 84 ALA A N 1
ATOM 584 C CA . ALA A 1 84 ? 13.128 -15.214 -19.796 1.00 90.69 84 ALA A CA 1
ATOM 585 C C . ALA A 1 84 ? 12.516 -14.348 -20.910 1.00 90.69 84 ALA A C 1
ATOM 587 O O . ALA A 1 84 ? 12.249 -14.830 -22.009 1.00 90.69 84 ALA A O 1
ATOM 588 N N . LEU A 1 85 ? 12.316 -13.061 -20.616 1.00 90.06 85 LEU A N 1
ATOM 589 C CA . LEU A 1 85 ? 11.791 -12.081 -21.574 1.00 90.06 85 LEU A CA 1
ATOM 590 C C . LEU A 1 85 ? 12.890 -11.251 -22.252 1.00 90.06 85 LEU A C 1
ATOM 592 O O . LEU A 1 85 ? 12.600 -10.493 -23.169 1.00 90.06 85 LEU A O 1
ATOM 596 N N . GLY A 1 86 ? 14.141 -11.373 -21.798 1.00 90.25 86 GLY A N 1
ATOM 597 C CA . GLY A 1 86 ? 15.246 -10.528 -22.260 1.00 90.25 86 GLY A CA 1
ATOM 598 C C . GLY A 1 86 ? 15.191 -9.097 -21.719 1.00 90.25 86 GLY A C 1
ATOM 599 O O . GLY A 1 86 ? 15.990 -8.271 -22.129 1.00 90.25 86 GLY A O 1
ATOM 600 N N . ILE A 1 87 ? 14.274 -8.795 -20.802 1.00 93.00 87 ILE A N 1
ATOM 601 C CA . ILE A 1 87 ? 14.162 -7.487 -20.155 1.00 93.00 87 ILE A CA 1
ATOM 602 C C . ILE A 1 87 ? 15.011 -7.500 -18.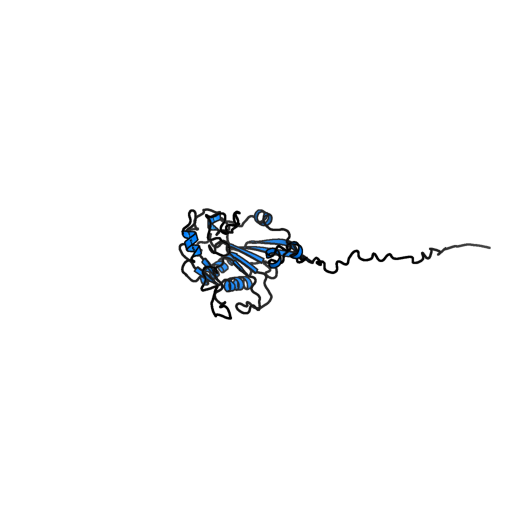885 1.00 93.00 87 ILE A C 1
ATOM 604 O O . ILE A 1 87 ? 14.882 -8.420 -18.072 1.00 93.00 87 ILE A O 1
ATOM 608 N N . ASN A 1 88 ? 15.841 -6.480 -18.697 1.00 95.88 88 ASN A N 1
ATOM 609 C CA . ASN A 1 88 ? 16.633 -6.281 -17.493 1.00 95.88 88 ASN A CA 1
ATOM 610 C C . ASN A 1 88 ? 16.401 -4.870 -16.957 1.00 95.88 88 ASN A C 1
ATOM 612 O O . ASN A 1 88 ? 16.546 -3.878 -17.669 1.00 95.88 88 ASN A O 1
ATOM 616 N N . TYR A 1 89 ? 16.081 -4.794 -15.674 1.00 97.31 89 TYR A N 1
ATOM 617 C CA . TYR A 1 89 ? 15.901 -3.548 -14.956 1.00 97.31 89 TYR A CA 1
ATOM 618 C C . TYR A 1 89 ? 17.054 -3.314 -13.993 1.00 97.31 89 TYR A C 1
ATOM 620 O O . TYR A 1 89 ? 17.448 -4.221 -13.255 1.00 97.31 89 TYR A O 1
ATOM 628 N N . ALA A 1 90 ? 17.538 -2.078 -13.960 1.00 98.19 90 ALA A N 1
ATOM 629 C CA . ALA A 1 90 ? 18.294 -1.526 -12.846 1.00 98.19 90 ALA A CA 1
ATOM 630 C C . ALA A 1 90 ? 17.392 -0.538 -12.099 1.00 98.19 90 ALA A C 1
ATOM 632 O O . ALA A 1 90 ? 16.829 0.365 -12.713 1.00 98.19 90 ALA A O 1
ATOM 633 N N . TYR A 1 91 ? 17.233 -0.697 -10.787 1.00 97.88 91 TYR A N 1
ATOM 634 C CA . TYR A 1 91 ? 16.321 0.143 -10.011 1.00 97.88 91 TYR A CA 1
ATOM 635 C C . TYR A 1 91 ? 17.060 1.284 -9.310 1.00 97.88 91 TYR A C 1
ATOM 637 O O . TYR A 1 91 ? 18.054 1.073 -8.612 1.00 97.88 91 TYR A O 1
ATOM 645 N N . SER A 1 92 ? 16.537 2.498 -9.468 1.00 97.75 92 SER A N 1
ATOM 646 C CA . SER A 1 92 ? 17.004 3.715 -8.808 1.00 97.75 92 SER A CA 1
ATOM 647 C C . SER A 1 92 ? 15.895 4.244 -7.903 1.00 97.75 92 SER A C 1
ATOM 649 O O . SER A 1 92 ? 14.895 4.770 -8.383 1.00 97.75 92 SER A O 1
ATOM 651 N N . TYR A 1 93 ? 16.039 4.079 -6.587 1.00 98.06 93 TYR A N 1
ATOM 652 C CA . TYR A 1 93 ? 14.988 4.447 -5.636 1.00 98.06 93 TYR A CA 1
ATOM 653 C C . TYR A 1 93 ? 15.191 5.841 -5.037 1.00 98.06 93 TYR A C 1
ATOM 655 O O . TYR A 1 93 ? 16.282 6.156 -4.554 1.00 98.06 93 TYR A O 1
ATOM 663 N N . THR A 1 94 ? 14.116 6.630 -4.987 1.00 97.62 94 THR A N 1
ATOM 664 C CA . THR A 1 94 ? 14.072 7.945 -4.331 1.00 97.62 94 THR A CA 1
ATOM 665 C C . THR A 1 94 ? 13.047 7.932 -3.193 1.00 97.62 94 THR A C 1
ATOM 667 O O . THR A 1 94 ? 11.863 7.719 -3.468 1.00 97.62 94 THR A O 1
ATOM 670 N N . PRO A 1 95 ? 13.461 8.146 -1.929 1.00 97.19 95 PRO A N 1
ATOM 671 C CA . PRO A 1 95 ? 12.541 8.178 -0.800 1.00 97.19 95 PRO A CA 1
ATOM 672 C C . PRO A 1 95 ? 11.828 9.528 -0.673 1.00 97.19 95 PRO A C 1
ATOM 674 O O . PRO A 1 95 ? 12.423 10.581 -0.904 1.00 97.19 95 PRO A O 1
ATOM 677 N N . PHE A 1 96 ? 10.582 9.494 -0.212 1.00 96.81 96 PHE A N 1
ATOM 678 C CA . PHE A 1 96 ? 9.803 10.664 0.178 1.00 96.81 96 PHE A CA 1
ATOM 679 C C . PHE A 1 96 ? 9.072 10.380 1.488 1.00 96.81 96 PHE A C 1
ATOM 681 O O . PHE A 1 96 ? 8.418 9.350 1.613 1.00 96.81 96 PHE A O 1
ATOM 688 N N . ASN A 1 97 ? 9.113 11.327 2.423 1.00 95.00 97 ASN A N 1
ATOM 689 C CA . ASN A 1 97 ? 8.226 11.336 3.586 1.00 95.00 97 ASN A CA 1
ATOM 690 C C . ASN A 1 97 ? 7.180 12.421 3.366 1.00 95.00 97 ASN A C 1
ATOM 692 O O . ASN A 1 97 ? 7.506 13.529 2.919 1.00 95.00 97 ASN A O 1
ATOM 696 N N . THR A 1 98 ? 5.915 12.110 3.628 1.00 95.88 98 THR A N 1
ATOM 697 C CA . THR A 1 98 ? 4.851 13.084 3.412 1.00 95.88 98 THR A CA 1
ATOM 698 C C . THR A 1 98 ? 4.809 14.148 4.501 1.00 95.88 98 THR A C 1
ATOM 700 O O . THR A 1 98 ? 5.140 13.923 5.658 1.00 95.88 98 THR A O 1
ATOM 703 N N . ALA A 1 99 ? 4.391 15.360 4.134 1.00 94.69 99 ALA A N 1
ATOM 704 C CA . ALA A 1 99 ? 4.158 16.404 5.121 1.00 94.69 99 ALA A CA 1
ATOM 705 C C . ALA A 1 99 ? 2.881 16.100 5.918 1.00 94.69 99 ALA A C 1
ATOM 707 O O . ALA A 1 99 ? 1.854 15.765 5.325 1.00 94.69 99 ALA A O 1
ATOM 708 N N . ILE A 1 100 ? 2.893 16.365 7.227 1.00 93.94 100 ILE A N 1
ATOM 709 C CA . ILE A 1 100 ? 1.739 16.150 8.122 1.00 93.94 100 ILE A CA 1
ATOM 710 C C . ILE A 1 100 ? 0.435 16.793 7.616 1.00 93.94 100 ILE A C 1
ATOM 712 O O . ILE A 1 100 ? -0.657 16.262 7.800 1.00 93.94 100 ILE A O 1
ATOM 716 N N . ALA A 1 101 ? 0.524 17.939 6.932 1.00 96.75 101 ALA A N 1
ATOM 717 C CA . ALA A 1 101 ? -0.638 18.602 6.343 1.00 96.75 101 ALA A CA 1
ATOM 718 C C . ALA A 1 101 ? -1.253 17.799 5.184 1.00 96.75 101 ALA A C 1
ATOM 720 O O . ALA A 1 101 ? -2.471 17.799 5.020 1.00 96.75 101 ALA A O 1
ATOM 721 N N . TRP A 1 102 ? -0.428 17.118 4.384 1.00 97.75 102 TRP A N 1
ATOM 722 C CA . TRP A 1 102 ? -0.902 16.214 3.340 1.00 97.75 102 TRP A CA 1
ATOM 723 C C . TRP A 1 102 ? -1.526 14.963 3.963 1.00 97.75 102 TRP A C 1
ATOM 725 O O . TRP A 1 102 ? -2.655 14.625 3.616 1.00 97.75 102 TRP A O 1
ATOM 735 N N . GLU A 1 103 ? -0.851 14.365 4.948 1.00 97.25 103 GLU A N 1
ATOM 736 C CA . GLU A 1 103 ? -1.328 13.186 5.684 1.00 97.25 103 GLU A CA 1
ATOM 737 C C . GLU A 1 103 ? -2.688 13.424 6.334 1.00 97.25 103 GLU A C 1
ATOM 739 O O . GLU A 1 103 ? -3.596 12.616 6.184 1.00 97.25 103 GLU A O 1
ATOM 744 N N . ASN A 1 104 ? -2.878 14.567 6.996 1.00 97.88 104 ASN A N 1
ATOM 745 C CA . ASN A 1 104 ? -4.161 14.914 7.606 1.00 97.88 104 ASN A CA 1
ATOM 746 C C . ASN A 1 104 ? -5.307 14.960 6.587 1.00 97.88 104 ASN A C 1
ATOM 748 O O . ASN A 1 104 ? -6.426 14.569 6.911 1.00 97.88 104 ASN A O 1
ATOM 752 N N . ARG A 1 105 ? -5.048 15.423 5.357 1.00 98.50 105 ARG A N 1
ATOM 753 C CA . ARG A 1 105 ? -6.060 15.397 4.290 1.00 98.50 105 ARG A CA 1
ATOM 754 C C . ARG A 1 105 ? -6.285 13.981 3.776 1.00 98.50 105 ARG A C 1
ATOM 756 O O . ARG A 1 105 ? -7.433 13.608 3.581 1.00 98.50 105 ARG A O 1
ATOM 763 N N . PHE A 1 106 ? -5.216 13.210 3.598 1.00 98.62 106 PHE A N 1
ATOM 764 C CA . PHE A 1 106 ? -5.292 11.831 3.127 1.00 98.62 106 PHE A CA 1
ATOM 765 C C . PHE A 1 106 ? -6.068 10.935 4.102 1.00 98.62 106 PHE A C 1
ATOM 767 O O . PHE A 1 106 ? -7.070 10.341 3.720 1.00 98.62 106 PHE A O 1
ATOM 774 N N . PHE A 1 107 ? -5.698 10.908 5.384 1.00 98.50 107 PHE A N 1
ATOM 775 C CA . PHE A 1 107 ? -6.410 10.123 6.401 1.00 98.50 107 PHE A CA 1
ATOM 776 C C . PHE A 1 107 ? -7.818 10.664 6.695 1.00 98.50 107 PHE A C 1
ATOM 778 O O . PHE A 1 107 ? -8.734 9.896 6.999 1.00 98.50 107 PHE A O 1
ATOM 785 N N . GLY A 1 108 ? -8.025 11.977 6.538 1.00 98.50 108 GLY A N 1
ATOM 786 C CA . GLY A 1 108 ? -9.360 12.574 6.540 1.00 98.50 108 GLY A CA 1
ATOM 787 C C . GLY A 1 108 ? -10.233 12.045 5.398 1.00 98.50 108 GLY A C 1
ATOM 788 O O . GLY A 1 108 ? -11.405 11.732 5.612 1.00 98.50 108 GLY A O 1
ATOM 789 N N . GLU A 1 109 ? -9.659 11.875 4.208 1.00 98.56 109 GLU A N 1
ATOM 790 C CA . GLU A 1 109 ? -10.345 11.279 3.065 1.00 98.56 109 GLU A CA 1
ATOM 791 C C . GLU A 1 109 ? -10.625 9.787 3.279 1.00 98.56 109 GLU A C 1
ATOM 793 O O . GLU A 1 109 ? -11.762 9.356 3.082 1.00 98.56 109 GLU A O 1
ATOM 798 N N . LEU A 1 110 ? -9.653 9.010 3.775 1.00 98.56 110 LEU A N 1
ATOM 799 C CA . LEU A 1 110 ? -9.885 7.607 4.145 1.00 98.56 110 LEU A CA 1
ATOM 800 C C . LEU A 1 110 ? -11.034 7.488 5.153 1.00 98.56 110 LEU A C 1
ATOM 802 O O . LEU A 1 110 ? -11.945 6.681 4.978 1.00 98.56 110 LEU A O 1
ATOM 806 N N . SER A 1 111 ? -11.057 8.354 6.170 1.00 98.38 111 SER A N 1
ATOM 807 C CA . SER A 1 111 ? -12.146 8.424 7.150 1.00 98.38 111 SER A CA 1
ATOM 808 C C . SER A 1 111 ? -13.504 8.735 6.540 1.00 98.38 111 SER A C 1
ATOM 810 O O . SER A 1 111 ? -14.503 8.191 7.023 1.00 98.38 111 SER A O 1
ATOM 812 N N . ARG A 1 112 ? -13.542 9.618 5.534 1.00 98.25 112 ARG A N 1
ATOM 813 C CA . ARG A 1 112 ? -14.754 10.029 4.816 1.00 98.25 112 ARG A CA 1
ATOM 814 C C . ARG A 1 112 ? -15.293 8.905 3.930 1.00 98.25 112 ARG A C 1
ATOM 816 O O . ARG A 1 112 ? -16.506 8.756 3.825 1.00 98.25 112 ARG A O 1
ATOM 823 N N . LEU A 1 113 ? -14.404 8.141 3.297 1.00 97.38 113 LEU A N 1
ATOM 824 C CA . LEU A 1 113 ? -14.740 7.009 2.427 1.00 97.38 113 LEU A CA 1
ATOM 825 C C . LEU A 1 113 ? -15.082 5.734 3.213 1.00 97.38 113 LEU A C 1
ATOM 827 O O . LEU A 1 113 ? -15.823 4.883 2.723 1.00 97.38 113 LEU A O 1
ATOM 831 N N . ALA A 1 114 ? -14.561 5.603 4.434 1.00 97.81 114 ALA A N 1
ATOM 832 C CA . ALA A 1 114 ? -14.760 4.445 5.294 1.00 97.81 114 ALA A CA 1
ATOM 833 C C . ALA A 1 114 ? -16.237 4.218 5.641 1.00 97.81 114 ALA A C 1
ATOM 835 O O . ALA A 1 114 ? -16.834 4.941 6.442 1.00 97.81 114 ALA A O 1
ATOM 836 N N . THR A 1 115 ? -16.794 3.134 5.103 1.00 97.12 115 THR A N 1
ATOM 837 C CA . THR A 1 115 ? -18.155 2.683 5.402 1.00 97.12 115 THR A CA 1
ATOM 838 C C . THR A 1 115 ? -18.114 1.571 6.451 1.00 97.12 115 THR A C 1
ATOM 840 O O . THR A 1 115 ? -17.480 0.545 6.192 1.00 97.12 115 THR A O 1
ATOM 843 N N . PRO A 1 116 ? -18.775 1.718 7.618 1.00 97.69 116 PRO A N 1
ATOM 844 C CA . PRO A 1 116 ? -18.842 0.656 8.620 1.00 97.69 116 PRO A CA 1
ATOM 845 C C . PRO A 1 116 ? -19.441 -0.626 8.041 1.00 97.69 116 PRO A C 1
ATOM 847 O O . PRO A 1 116 ? -20.512 -0.606 7.426 1.00 97.69 116 PRO A O 1
ATOM 850 N N . LYS A 1 117 ? -18.755 -1.749 8.245 1.00 96.38 117 LYS A N 1
ATOM 851 C CA . LYS A 1 117 ? -19.161 -3.071 7.756 1.00 96.38 117 LYS A CA 1
ATOM 852 C C . LYS A 1 117 ? -18.801 -4.136 8.798 1.00 96.38 117 LYS A C 1
ATOM 854 O O . LYS A 1 117 ? -17.941 -3.902 9.647 1.00 96.38 117 LYS A O 1
ATOM 859 N N . PRO A 1 118 ? -19.432 -5.319 8.757 1.00 96.12 118 PRO A N 1
ATOM 860 C CA . PRO A 1 118 ? -18.972 -6.448 9.553 1.00 96.12 118 PRO A CA 1
ATOM 861 C C . PRO A 1 118 ? -17.500 -6.778 9.275 1.00 96.12 118 PRO A C 1
ATOM 863 O O . PRO A 1 118 ? -16.953 -6.455 8.210 1.00 96.12 118 PRO A O 1
ATOM 866 N N . ARG A 1 119 ? -16.863 -7.451 10.234 1.00 96.94 119 ARG A N 1
ATOM 867 C CA . ARG A 1 119 ? -15.549 -8.049 10.004 1.00 96.94 119 ARG A CA 1
ATOM 868 C C . ARG A 1 119 ? -15.622 -9.064 8.873 1.00 96.94 119 ARG A C 1
ATOM 870 O O . ARG A 1 119 ? -16.661 -9.679 8.624 1.00 96.94 119 ARG A O 1
ATOM 877 N N . THR A 1 120 ? -14.516 -9.200 8.160 1.00 97.00 120 THR A N 1
ATOM 878 C CA . THR A 1 120 ? -14.359 -10.292 7.203 1.00 97.00 120 THR A CA 1
ATOM 879 C C . THR A 1 120 ? -14.195 -11.612 7.961 1.00 97.00 120 THR A C 1
ATOM 881 O O . THR A 1 120 ? -13.853 -11.623 9.141 1.00 97.00 120 THR A O 1
ATOM 884 N N . ILE A 1 121 ? -14.391 -12.737 7.268 1.00 97.06 121 ILE A N 1
ATOM 885 C CA . ILE A 1 121 ? -14.168 -14.065 7.866 1.00 97.06 121 ILE A CA 1
ATOM 886 C C . ILE A 1 121 ? -12.694 -14.192 8.273 1.00 97.06 121 ILE A C 1
ATOM 888 O O . ILE A 1 121 ? -12.401 -14.673 9.354 1.00 97.06 121 ILE A O 1
ATOM 892 N N . PHE A 1 122 ? -11.781 -13.642 7.471 1.00 96.38 122 PHE A N 1
ATOM 893 C CA . PHE A 1 122 ? -10.346 -13.631 7.754 1.00 96.38 122 PHE A CA 1
ATOM 894 C C . PHE A 1 122 ? -9.980 -12.772 8.969 1.00 96.38 122 PHE A C 1
ATOM 896 O O . PHE A 1 122 ? -9.121 -13.149 9.753 1.00 96.38 122 PHE A O 1
ATOM 903 N N . GLN A 1 123 ? -10.665 -11.647 9.192 1.00 97.50 123 GLN A N 1
ATOM 904 C CA . GLN A 1 123 ? -10.504 -10.880 10.431 1.00 97.50 123 GLN A CA 1
ATOM 905 C C . GLN A 1 123 ? -11.032 -11.650 11.652 1.00 97.50 123 GLN A C 1
ATOM 907 O O . GLN A 1 123 ? -10.465 -11.524 12.735 1.00 97.50 123 GLN A O 1
ATOM 912 N N . ASP A 1 124 ? -12.096 -12.446 11.502 1.00 97.50 124 ASP A N 1
ATOM 913 C CA . ASP A 1 124 ? -12.586 -13.328 12.568 1.00 97.50 124 ASP A CA 1
ATOM 914 C C . ASP A 1 124 ? -11.627 -14.507 12.835 1.00 97.50 124 ASP A C 1
ATOM 916 O O . ASP A 1 124 ? -11.369 -14.819 13.996 1.00 97.50 124 ASP A O 1
ATOM 920 N N . GLU A 1 125 ? -11.043 -15.112 11.796 1.00 96.19 125 GLU A N 1
ATOM 921 C CA . GLU A 1 125 ? -10.026 -16.175 11.900 1.00 96.19 125 GLU A CA 1
ATOM 922 C C . GLU A 1 125 ? -8.734 -15.672 12.548 1.00 96.19 125 GLU A C 1
ATOM 924 O O . GLU A 1 125 ? -8.222 -16.289 13.483 1.00 96.19 125 GLU A O 1
ATOM 929 N N . TYR A 1 126 ? -8.247 -14.507 12.123 1.00 95.75 126 TYR A N 1
ATOM 930 C CA . TYR A 1 126 ? -7.153 -13.804 12.787 1.00 95.75 126 TYR A CA 1
ATOM 931 C C . TYR A 1 126 ? -7.479 -13.547 14.263 1.00 95.75 126 TYR A C 1
ATOM 933 O O . TYR A 1 126 ? -6.679 -13.818 15.155 1.00 95.75 126 TYR A O 1
ATOM 941 N N . ASN A 1 127 ? -8.706 -13.108 14.555 1.00 96.00 127 ASN A N 1
ATOM 942 C CA . ASN A 1 127 ? -9.150 -12.874 15.922 1.00 96.00 127 ASN A CA 1
ATOM 943 C C . ASN A 1 127 ? -9.289 -14.142 16.783 1.00 96.00 127 ASN A C 1
ATOM 945 O O . ASN A 1 127 ? -9.427 -14.010 18.002 1.00 96.00 127 ASN A O 1
ATOM 949 N N . ALA A 1 128 ? -9.280 -15.336 16.197 1.00 95.94 128 ALA A N 1
ATOM 950 C CA . ALA A 1 128 ? -9.315 -16.594 16.935 1.00 95.94 128 ALA A CA 1
ATOM 951 C C . ALA A 1 128 ? -7.916 -17.069 17.371 1.00 95.94 128 ALA A C 1
ATOM 953 O O . ALA A 1 128 ? -7.809 -17.961 18.215 1.00 95.94 128 ALA A O 1
ATOM 954 N N . GLN A 1 129 ? -6.852 -16.481 16.819 1.00 93.31 129 GLN A N 1
ATOM 955 C CA . GLN A 1 129 ? -5.470 -16.877 17.076 1.00 93.31 129 GLN A CA 1
ATOM 956 C C . GLN A 1 129 ? -4.888 -16.221 18.338 1.00 93.31 129 GLN A C 1
ATOM 958 O O . GLN A 1 129 ? -5.358 -15.192 18.825 1.00 93.31 129 GLN A O 1
ATOM 963 N N . ALA A 1 130 ? -3.841 -16.835 18.893 1.00 90.00 130 ALA A N 1
ATOM 964 C CA . ALA A 1 130 ? -3.109 -16.295 20.036 1.00 90.00 130 ALA A CA 1
ATOM 965 C C . ALA A 1 130 ? -2.091 -15.229 19.593 1.00 90.00 130 ALA A C 1
ATOM 967 O O . ALA A 1 130 ? -1.527 -15.321 18.510 1.00 90.00 130 ALA A O 1
ATOM 968 N N . GLY A 1 131 ? -1.816 -14.240 20.451 1.00 84.12 131 GLY A N 1
ATOM 969 C CA . GLY A 1 131 ? -0.790 -13.215 20.192 1.00 84.12 131 GLY A CA 1
ATOM 970 C C . GLY A 1 131 ? -1.213 -12.081 19.252 1.00 84.12 131 GLY A C 1
ATOM 971 O O . GLY A 1 131 ? -0.437 -11.154 19.051 1.00 84.12 131 GLY A O 1
ATOM 972 N N . LYS A 1 132 ? -2.442 -12.123 18.733 1.00 88.94 132 LYS A N 1
ATOM 973 C CA . LYS A 1 132 ? -3.035 -11.075 17.896 1.00 88.94 132 LYS A CA 1
ATOM 974 C C . LYS A 1 132 ? -3.475 -9.844 18.687 1.00 88.94 132 LYS A C 1
ATOM 976 O O . LYS A 1 132 ? -3.805 -9.925 19.872 1.00 88.94 132 LYS A O 1
ATOM 981 N N . LEU A 1 133 ? -3.595 -8.721 17.983 1.00 90.31 133 LEU A N 1
ATOM 982 C CA . LEU A 1 133 ? -4.372 -7.559 18.423 1.00 90.31 133 LEU A CA 1
ATOM 983 C C . LEU A 1 133 ? -5.815 -7.650 17.913 1.00 90.31 133 LEU A C 1
ATOM 985 O O . LEU A 1 133 ? -6.027 -7.779 16.716 1.00 90.31 133 LEU A O 1
ATOM 989 N N . ASP A 1 134 ? -6.813 -7.550 18.792 1.00 92.06 134 ASP A N 1
ATOM 990 C CA . ASP A 1 134 ? -8.226 -7.691 18.419 1.00 92.06 134 ASP A CA 1
ATOM 991 C C . ASP A 1 134 ? -8.692 -6.651 17.390 1.00 92.06 134 ASP A C 1
ATOM 993 O O . ASP A 1 134 ? -8.790 -5.458 17.686 1.00 92.06 134 ASP A O 1
ATOM 997 N N . VAL A 1 135 ? -9.108 -7.117 16.210 1.00 94.56 135 VAL A N 1
ATOM 998 C CA . VAL A 1 135 ? -9.883 -6.301 15.270 1.00 94.56 135 VAL A CA 1
ATOM 999 C C . VAL A 1 135 ? -11.295 -6.167 15.836 1.00 94.56 135 VAL A C 1
ATOM 1001 O O . VAL A 1 135 ? -12.092 -7.103 15.782 1.00 94.56 135 VAL A O 1
ATOM 1004 N N . THR A 1 136 ? -11.614 -5.024 16.437 1.00 93.06 136 THR A N 1
ATOM 1005 C CA . THR A 1 136 ? -12.888 -4.831 17.158 1.00 93.06 136 THR A CA 1
ATOM 1006 C C . THR A 1 136 ? -14.024 -4.359 16.253 1.00 93.06 136 THR A C 1
ATOM 1008 O O . THR A 1 136 ? -15.171 -4.766 16.430 1.00 93.06 136 THR A O 1
ATOM 1011 N N . GLN A 1 137 ? -13.696 -3.553 15.248 1.00 94.00 137 GLN A N 1
ATOM 1012 C CA . GLN A 1 137 ? -14.603 -2.989 14.248 1.00 94.00 137 GLN A CA 1
ATOM 1013 C C . GLN A 1 137 ? -14.000 -3.158 12.852 1.00 94.00 137 GLN A C 1
ATOM 1015 O O . GLN A 1 137 ? -12.836 -3.526 12.730 1.00 94.00 137 GLN A O 1
ATOM 1020 N N . ASN A 1 138 ? -14.773 -2.896 11.800 1.00 97.38 138 ASN A N 1
ATOM 1021 C CA . ASN A 1 138 ? -14.259 -2.917 10.437 1.00 97.38 138 ASN A CA 1
ATOM 1022 C C . ASN A 1 138 ? -14.965 -1.881 9.562 1.00 97.38 138 ASN A C 1
ATOM 1024 O O . ASN A 1 138 ? -16.151 -1.587 9.729 1.00 97.38 138 ASN A O 1
ATOM 1028 N N . HIS A 1 139 ? -14.217 -1.349 8.607 1.00 98.00 139 HIS A N 1
ATOM 1029 C CA . HIS A 1 139 ? -14.714 -0.447 7.584 1.00 98.00 139 HIS A CA 1
ATOM 1030 C C . HIS A 1 139 ? -14.237 -0.918 6.221 1.00 98.00 139 HIS A C 1
ATOM 1032 O O . HIS A 1 139 ? -13.143 -1.463 6.085 1.00 98.00 139 HIS A O 1
ATOM 1038 N N . TRP A 1 140 ? -15.056 -0.702 5.203 1.00 96.88 140 TRP A N 1
ATOM 1039 C CA . TRP A 1 140 ? -14.652 -0.915 3.820 1.00 96.88 140 TRP A CA 1
ATOM 1040 C C . TRP A 1 140 ? -14.392 0.437 3.168 1.00 96.88 140 TRP A C 1
ATOM 1042 O O . TRP A 1 140 ? -15.184 1.369 3.335 1.00 96.88 140 TRP A O 1
ATOM 1052 N N . ILE A 1 141 ? -13.273 0.527 2.454 1.00 97.56 141 ILE A N 1
ATOM 1053 C CA . ILE A 1 141 ? -12.850 1.712 1.708 1.00 97.56 141 ILE A CA 1
ATOM 1054 C C . ILE A 1 141 ? -12.700 1.319 0.238 1.00 97.56 141 ILE A C 1
ATOM 1056 O O . ILE A 1 141 ? -12.059 0.316 -0.077 1.00 97.56 141 ILE A O 1
ATOM 1060 N N . ASP A 1 142 ? -13.300 2.094 -0.663 1.00 94.88 142 ASP A N 1
ATOM 1061 C CA . ASP A 1 142 ? -13.171 1.859 -2.100 1.00 94.88 142 ASP A CA 1
ATOM 1062 C C . ASP A 1 142 ? -11.763 2.240 -2.585 1.00 94.88 142 ASP A C 1
ATOM 1064 O O . ASP A 1 142 ? -11.363 3.405 -2.552 1.00 94.88 142 ASP A O 1
ATOM 1068 N N . ALA A 1 143 ? -10.992 1.235 -2.992 1.00 95.88 143 ALA A N 1
ATOM 1069 C CA . ALA A 1 143 ? -9.578 1.365 -3.322 1.00 95.88 143 ALA A CA 1
ATOM 1070 C C . ALA A 1 143 ? -9.315 2.215 -4.583 1.00 95.88 143 ALA A C 1
ATOM 1072 O O . ALA A 1 143 ? -8.441 3.085 -4.518 1.00 95.88 143 ALA A O 1
ATOM 1073 N N . PRO A 1 144 ? -10.077 2.052 -5.689 1.00 93.88 144 PRO A N 1
ATOM 1074 C CA . PRO A 1 144 ? -9.947 2.921 -6.860 1.00 93.88 144 PRO A CA 1
ATOM 1075 C C . PRO A 1 144 ? -10.189 4.397 -6.533 1.00 93.88 144 PRO A C 1
ATOM 1077 O O . PRO A 1 144 ? -9.451 5.267 -6.995 1.00 93.88 144 PRO A O 1
ATOM 1080 N N . THR A 1 145 ? -11.172 4.697 -5.676 1.00 94.69 145 THR A N 1
ATOM 1081 C CA . THR A 1 145 ? -11.427 6.075 -5.232 1.00 94.69 145 THR A CA 1
ATOM 1082 C C . THR A 1 145 ? -10.234 6.662 -4.467 1.00 94.69 145 THR A C 1
ATOM 1084 O O . THR A 1 145 ? -9.893 7.829 -4.664 1.00 94.69 145 THR A O 1
ATOM 1087 N N . VAL A 1 146 ? -9.558 5.865 -3.634 1.00 97.44 146 VAL A N 1
ATOM 1088 C CA . VAL A 1 146 ? -8.354 6.301 -2.903 1.00 97.44 146 VAL A CA 1
ATOM 1089 C C . VAL A 1 146 ? -7.173 6.537 -3.842 1.00 97.44 146 VAL A C 1
ATOM 1091 O O . VAL A 1 146 ? -6.515 7.573 -3.739 1.00 97.44 146 VAL A O 1
ATOM 1094 N N . GLU A 1 147 ? -6.924 5.634 -4.793 1.00 96.38 147 GLU A N 1
ATOM 1095 C CA . GLU A 1 147 ? -5.886 5.831 -5.813 1.00 96.38 147 GLU A CA 1
ATOM 1096 C C . GLU A 1 147 ? -6.131 7.113 -6.612 1.00 96.38 147 GLU A C 1
ATOM 1098 O O . GLU A 1 147 ? -5.225 7.937 -6.756 1.00 96.38 147 GLU A O 1
ATOM 1103 N N . LYS A 1 148 ? -7.370 7.324 -7.065 1.00 95.12 148 LYS A N 1
ATOM 1104 C CA . LYS A 1 148 ? -7.763 8.540 -7.777 1.00 95.12 148 LYS A CA 1
ATOM 1105 C C . LYS A 1 148 ? -7.512 9.794 -6.943 1.00 95.12 148 LYS A C 1
ATOM 1107 O O . LYS A 1 148 ? -6.947 10.759 -7.455 1.00 95.12 148 LYS A O 1
ATOM 1112 N N . TRP A 1 149 ? -7.853 9.773 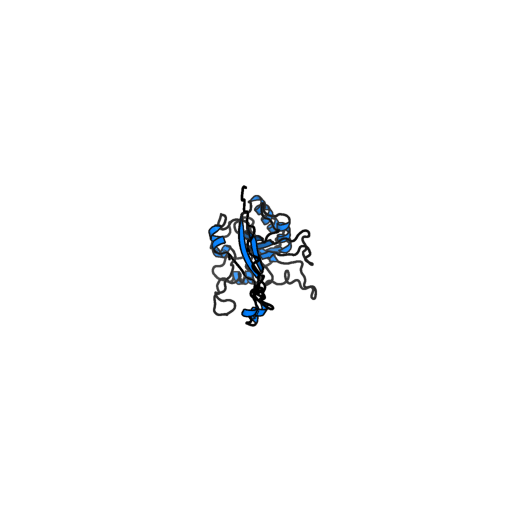-5.654 1.00 97.00 149 TRP A N 1
ATOM 1113 C CA . TRP A 1 149 ? -7.582 10.903 -4.767 1.00 97.00 149 TRP A CA 1
ATOM 1114 C C . TRP A 1 149 ? -6.083 11.216 -4.678 1.00 97.00 149 TRP A C 1
ATOM 1116 O O . TRP A 1 149 ? -5.708 12.385 -4.752 1.00 97.00 149 TRP A O 1
ATOM 1126 N N . ILE A 1 150 ? -5.218 10.199 -4.573 1.00 97.81 150 ILE A N 1
ATOM 1127 C CA . ILE A 1 150 ? -3.756 10.385 -4.538 1.00 97.81 150 ILE A CA 1
ATOM 1128 C C . ILE A 1 150 ? -3.247 10.946 -5.874 1.00 97.81 150 ILE A C 1
ATOM 1130 O O . ILE A 1 150 ? -2.383 11.821 -5.879 1.00 97.81 150 ILE A O 1
ATOM 1134 N N . ILE A 1 151 ? -3.791 10.485 -7.004 1.00 96.25 151 ILE A N 1
ATOM 1135 C CA . ILE A 1 151 ? -3.458 11.000 -8.342 1.00 96.25 151 ILE A CA 1
ATOM 1136 C C . ILE A 1 151 ? -3.794 12.491 -8.469 1.00 96.25 151 ILE A C 1
ATOM 1138 O O . ILE A 1 151 ? -3.004 13.257 -9.027 1.00 96.25 151 ILE A O 1
ATOM 1142 N N . GLU A 1 152 ? -4.950 12.902 -7.951 1.00 95.94 152 GLU A N 1
ATOM 1143 C CA . GLU A 1 152 ? -5.423 14.290 -7.975 1.00 95.94 152 GLU A CA 1
ATOM 1144 C C . GLU A 1 152 ? -4.734 15.166 -6.914 1.00 95.94 152 GLU A C 1
ATOM 1146 O O . GLU A 1 152 ? -4.659 16.387 -7.059 1.00 95.94 152 GLU A O 1
ATOM 1151 N N . ASN A 1 153 ? -4.187 14.548 -5.865 1.00 97.25 153 ASN A N 1
ATOM 1152 C CA . ASN A 1 153 ? -3.541 15.210 -4.736 1.00 97.25 153 ASN A CA 1
ATOM 1153 C C . ASN A 1 153 ? -2.170 14.577 -4.441 1.00 97.25 153 ASN A C 1
ATOM 1155 O O . ASN A 1 153 ? -1.964 14.079 -3.332 1.00 97.25 153 ASN A O 1
ATOM 1159 N N . PRO A 1 154 ? -1.205 14.589 -5.379 1.00 96.75 154 PRO A N 1
ATOM 1160 C CA . PRO A 1 154 ? 0.074 13.924 -5.166 1.00 96.75 154 PRO A CA 1
ATOM 1161 C C . PRO A 1 154 ? 0.833 14.551 -3.987 1.00 96.75 154 PRO A C 1
ATOM 1163 O O . PRO A 1 154 ? 0.746 15.769 -3.773 1.00 96.75 154 PRO A O 1
ATOM 1166 N N . PRO A 1 155 ? 1.604 13.761 -3.217 1.00 96.75 155 PRO A N 1
ATOM 1167 C CA . PRO A 1 155 ? 2.532 14.322 -2.249 1.00 96.75 155 PRO A CA 1
ATOM 1168 C C . PRO A 1 155 ? 3.521 15.284 -2.916 1.00 96.75 155 PRO A C 1
ATOM 1170 O O . PRO A 1 155 ? 3.948 15.084 -4.055 1.00 96.75 155 PRO A O 1
ATOM 1173 N N . THR A 1 156 ? 3.904 16.340 -2.200 1.00 95.62 156 THR A N 1
ATOM 1174 C CA . THR A 1 156 ? 4.813 17.364 -2.727 1.00 95.62 156 THR A CA 1
ATOM 1175 C C . THR A 1 156 ? 6.124 16.745 -3.212 1.00 95.62 156 THR A C 1
ATOM 1177 O O . THR A 1 156 ? 6.816 16.074 -2.453 1.00 95.62 156 THR A O 1
ATOM 1180 N N . GLY A 1 157 ? 6.490 17.021 -4.465 1.00 95.56 157 GLY A N 1
ATOM 1181 C CA . GLY A 1 157 ? 7.747 16.562 -5.063 1.00 95.56 157 GLY A CA 1
ATOM 1182 C C . GLY A 1 157 ? 7.713 15.146 -5.644 1.00 95.56 157 GLY A C 1
ATOM 1183 O O . GLY A 1 157 ? 8.692 14.749 -6.271 1.00 95.56 157 GLY A O 1
ATOM 1184 N N . VAL A 1 158 ? 6.608 14.409 -5.495 1.00 97.50 158 VAL A N 1
ATOM 1185 C CA . VAL A 1 158 ? 6.457 13.063 -6.061 1.00 97.50 158 VAL A CA 1
ATOM 1186 C C . VAL A 1 158 ? 5.906 13.145 -7.486 1.00 97.50 158 VAL A C 1
ATOM 1188 O O . VAL A 1 158 ? 4.786 13.603 -7.715 1.00 97.50 158 VAL A O 1
ATOM 1191 N N . ASP A 1 159 ? 6.688 12.670 -8.455 1.00 96.12 159 ASP A N 1
ATOM 1192 C CA . ASP A 1 159 ? 6.278 12.565 -9.857 1.00 96.12 159 ASP A CA 1
ATOM 1193 C C . ASP A 1 159 ? 5.615 11.209 -10.136 1.00 96.12 159 ASP A C 1
ATOM 1195 O O . ASP A 1 159 ? 6.288 10.204 -10.368 1.00 96.12 159 ASP A O 1
ATOM 1199 N N . LEU A 1 160 ? 4.281 11.199 -10.158 1.00 96.19 160 LEU A N 1
ATOM 1200 C CA . LEU A 1 160 ? 3.477 9.998 -10.407 1.00 96.19 160 LEU A CA 1
ATOM 1201 C C . LEU A 1 160 ? 3.520 9.489 -11.862 1.00 96.19 160 LEU A C 1
ATOM 1203 O O . LEU A 1 160 ? 2.845 8.509 -12.176 1.00 96.19 160 LEU A O 1
ATOM 1207 N N . THR A 1 161 ? 4.269 10.125 -12.771 1.00 94.62 161 THR A N 1
ATOM 1208 C CA . THR A 1 161 ? 4.570 9.521 -14.086 1.00 94.62 161 THR A CA 1
ATOM 1209 C C . THR A 1 161 ? 5.641 8.431 -13.985 1.00 94.62 161 THR A C 1
ATOM 1211 O O . THR A 1 161 ? 5.725 7.563 -14.857 1.00 94.62 161 THR A O 1
ATOM 1214 N N . LYS A 1 162 ? 6.413 8.430 -12.892 1.00 95.94 162 LYS A N 1
ATOM 1215 C CA . LYS A 1 162 ? 7.378 7.387 -12.539 1.00 95.94 162 LYS A CA 1
ATOM 1216 C C . LYS A 1 162 ? 6.728 6.326 -11.646 1.00 95.94 162 LYS A C 1
ATOM 1218 O O . LYS A 1 162 ? 5.838 6.675 -10.864 1.00 95.94 162 LYS A O 1
ATOM 1223 N N . PRO A 1 163 ? 7.163 5.051 -11.721 1.00 97.06 163 PRO A N 1
ATOM 1224 C CA . PRO A 1 163 ? 6.757 4.025 -10.764 1.00 97.06 163 PRO A CA 1
ATOM 1225 C C . PRO A 1 163 ? 6.865 4.526 -9.327 1.00 97.06 163 PRO A C 1
ATOM 1227 O O . PRO A 1 163 ? 7.915 4.996 -8.902 1.00 97.06 163 PRO A O 1
ATOM 1230 N N . THR A 1 164 ? 5.763 4.466 -8.597 1.00 98.19 164 THR A N 1
ATOM 1231 C CA . THR A 1 164 ? 5.631 5.048 -7.268 1.00 98.19 164 THR A CA 1
ATOM 1232 C C . THR A 1 164 ? 4.915 4.064 -6.361 1.00 98.19 164 THR A C 1
ATOM 1234 O O . THR A 1 164 ? 3.797 3.648 -6.662 1.00 98.19 164 THR A O 1
ATOM 1237 N N . ILE A 1 165 ? 5.555 3.724 -5.244 1.00 97.56 165 ILE A N 1
ATOM 1238 C CA . ILE A 1 165 ? 4.980 2.886 -4.194 1.00 97.56 165 ILE A CA 1
ATOM 1239 C C . ILE A 1 165 ? 4.756 3.750 -2.954 1.00 97.56 165 ILE A C 1
ATOM 1241 O O . ILE A 1 165 ? 5.700 4.371 -2.465 1.00 97.56 165 ILE A O 1
ATOM 1245 N N . LEU A 1 166 ? 3.523 3.790 -2.452 1.00 97.88 166 LEU A N 1
ATOM 1246 C CA . LEU A 1 166 ? 3.176 4.427 -1.180 1.00 97.88 166 LEU A CA 1
ATOM 1247 C C . LEU A 1 166 ? 3.030 3.359 -0.101 1.00 97.88 166 LEU A C 1
ATOM 1249 O O . LEU A 1 166 ? 2.175 2.490 -0.219 1.00 97.88 166 LEU A O 1
ATOM 1253 N N . PHE A 1 167 ? 3.809 3.459 0.967 1.00 96.81 167 PHE A N 1
ATOM 1254 C CA . PHE A 1 167 ? 3.603 2.701 2.193 1.00 96.81 167 PHE A CA 1
ATOM 1255 C C . PHE A 1 167 ? 2.824 3.561 3.181 1.00 96.81 167 PHE A C 1
ATOM 1257 O O . PHE A 1 167 ? 3.313 4.599 3.630 1.00 96.81 167 PHE A O 1
ATOM 1264 N N . VAL A 1 168 ? 1.609 3.134 3.502 1.00 97.38 168 VAL A N 1
ATOM 1265 C CA . VAL A 1 168 ? 0.698 3.846 4.398 1.00 97.38 168 VAL A CA 1
ATOM 1266 C C . VAL A 1 168 ? 0.699 3.187 5.772 1.00 97.38 168 VAL A C 1
ATOM 1268 O O . VAL A 1 168 ? 0.619 1.963 5.880 1.00 97.38 168 VAL A O 1
ATOM 1271 N N . ASN A 1 169 ? 0.765 4.004 6.823 1.00 95.19 169 ASN A N 1
ATOM 1272 C CA . ASN A 1 169 ? 0.462 3.594 8.187 1.00 95.19 169 ASN A CA 1
ATOM 1273 C C . ASN A 1 169 ? -0.489 4.591 8.864 1.00 95.19 169 ASN A C 1
ATOM 1275 O O . ASN A 1 169 ? -0.092 5.680 9.278 1.00 95.19 169 ASN A O 1
ATOM 1279 N N . TRP A 1 170 ? -1.749 4.190 9.030 1.00 95.44 170 TRP A N 1
ATOM 1280 C CA . TRP A 1 170 ? -2.753 4.948 9.773 1.00 95.44 170 TRP A CA 1
ATOM 1281 C C . TRP A 1 170 ? -2.776 4.604 11.275 1.00 95.44 170 TRP A C 1
ATOM 1283 O O . TRP A 1 170 ? -3.285 5.382 12.079 1.00 95.44 170 TRP A O 1
ATOM 1293 N N . LYS A 1 171 ? -2.214 3.458 11.685 1.00 92.00 171 LYS A N 1
ATOM 1294 C CA . LYS A 1 171 ? -2.362 2.891 13.041 1.00 92.00 171 LYS A CA 1
ATOM 1295 C C . LYS A 1 171 ? -2.005 3.874 14.158 1.00 92.00 171 LYS A C 1
ATOM 1297 O O . LYS A 1 171 ? -2.648 3.873 15.204 1.00 92.00 171 LYS A O 1
ATOM 1302 N N . ASP A 1 172 ? -0.962 4.671 13.956 1.00 88.06 172 ASP A N 1
ATOM 1303 C CA . ASP A 1 172 ? -0.388 5.526 15.001 1.00 88.06 172 ASP A CA 1
ATOM 1304 C C . ASP A 1 172 ? -1.113 6.883 15.133 1.00 88.06 172 ASP A C 1
ATOM 1306 O O . ASP A 1 172 ? -0.650 7.778 15.844 1.00 88.06 172 ASP A O 1
ATOM 1310 N N . ARG A 1 173 ? -2.253 7.055 14.447 1.00 91.69 173 ARG A N 1
ATOM 1311 C CA . ARG A 1 173 ? -3.089 8.255 14.537 1.00 91.69 173 ARG A CA 1
ATOM 1312 C C . ARG A 1 173 ? -4.313 8.030 15.431 1.00 91.69 173 ARG A C 1
ATOM 1314 O O . ARG A 1 173 ? -4.919 6.961 15.393 1.00 91.69 173 ARG A O 1
ATOM 1321 N N . PRO A 1 174 ? -4.777 9.070 16.150 1.00 92.31 174 PRO A N 1
ATOM 1322 C CA . PRO A 1 174 ? -5.963 8.973 17.006 1.00 92.31 174 PRO A CA 1
ATOM 1323 C C . PRO A 1 174 ? -7.275 8.795 16.224 1.00 92.31 174 PRO A C 1
ATOM 1325 O O . PRO A 1 174 ? -8.289 8.409 16.797 1.00 92.31 174 PRO A O 1
ATOM 1328 N N . ASP A 1 175 ? -7.281 9.097 14.923 1.00 94.44 175 ASP A N 1
ATOM 1329 C CA . ASP A 1 175 ? -8.430 8.917 14.032 1.00 94.44 175 ASP A CA 1
ATOM 1330 C C . ASP A 1 175 ? -8.418 7.566 13.294 1.00 94.44 175 ASP A C 1
ATOM 1332 O O . ASP A 1 175 ? -9.218 7.370 12.379 1.00 94.44 175 ASP A O 1
ATOM 1336 N N . PHE A 1 176 ? -7.540 6.636 13.688 1.00 95.50 176 PHE A N 1
ATOM 1337 C CA . PHE A 1 176 ? -7.431 5.310 13.087 1.00 95.50 176 PHE A CA 1
ATOM 1338 C C . PHE A 1 176 ? -8.761 4.546 13.089 1.00 95.50 176 PHE A C 1
ATOM 1340 O O . PHE A 1 176 ? -9.495 4.488 14.081 1.00 95.50 176 PHE A O 1
ATOM 1347 N N . LYS A 1 177 ? -9.031 3.874 11.968 1.00 96.94 177 LYS A N 1
ATOM 1348 C CA . LYS A 1 177 ? -10.121 2.912 11.822 1.00 96.94 177 LYS A CA 1
ATOM 1349 C C . LYS A 1 177 ? -9.557 1.592 11.323 1.00 96.94 177 LYS A C 1
ATOM 1351 O O . LYS A 1 177 ? -8.882 1.563 10.299 1.00 96.94 177 LYS A O 1
ATOM 1356 N N . PHE A 1 178 ? -9.924 0.490 11.972 1.00 97.56 178 PHE A N 1
ATOM 1357 C CA . PHE A 1 178 ? -9.762 -0.826 11.358 1.00 97.56 178 PHE A CA 1
ATOM 1358 C C . PHE A 1 178 ? -10.531 -0.866 10.045 1.00 97.56 178 PHE A C 1
ATOM 1360 O O . PHE A 1 178 ? -11.724 -0.527 10.008 1.00 97.56 178 PHE A O 1
ATOM 1367 N N . HIS A 1 179 ? -9.837 -1.258 8.985 1.00 98.12 179 HIS A N 1
ATOM 1368 C CA . HIS A 1 179 ? -10.377 -1.212 7.645 1.00 98.12 179 HIS A CA 1
ATOM 1369 C C . HIS A 1 179 ? -9.732 -2.245 6.726 1.00 98.12 179 HIS A C 1
ATOM 1371 O O . HIS A 1 179 ? -8.657 -2.783 6.987 1.00 98.12 179 HIS A O 1
ATOM 1377 N N . VAL A 1 180 ? -10.415 -2.480 5.615 1.00 97.75 180 VAL A N 1
ATOM 1378 C CA . VAL A 1 180 ? -9.901 -3.157 4.431 1.00 97.75 180 VAL A CA 1
ATOM 1379 C C . VAL A 1 180 ? -10.290 -2.352 3.201 1.00 97.75 180 VAL A C 1
ATOM 1381 O O . VAL A 1 180 ? -11.312 -1.656 3.189 1.00 97.75 180 VAL A O 1
ATOM 1384 N N . TYR A 1 181 ? -9.506 -2.487 2.144 1.00 97.19 181 TYR A N 1
ATOM 1385 C CA . TYR A 1 181 ? -9.848 -1.952 0.839 1.00 97.19 181 TYR A CA 1
ATOM 1386 C C . TYR A 1 181 ? -10.703 -2.946 0.053 1.00 97.19 181 TYR A C 1
ATOM 1388 O O . TYR A 1 181 ? -10.659 -4.162 0.257 1.00 97.19 181 TYR A O 1
ATOM 1396 N N . THR A 1 182 ? -11.516 -2.419 -0.848 1.00 94.56 182 THR A N 1
ATOM 1397 C CA . THR A 1 182 ? -12.403 -3.188 -1.720 1.00 94.56 182 THR A CA 1
ATOM 1398 C C . THR A 1 182 ? -12.538 -2.482 -3.063 1.00 94.56 182 THR A C 1
ATOM 1400 O O . THR A 1 182 ? -12.296 -1.282 -3.169 1.00 94.56 182 THR A O 1
ATOM 1403 N N . LYS A 1 183 ? -12.928 -3.230 -4.091 1.00 88.75 183 LYS A N 1
ATOM 1404 C CA . LYS A 1 183 ? -13.241 -2.709 -5.418 1.00 88.75 183 LYS A CA 1
ATOM 1405 C C . LYS A 1 183 ? -14.748 -2.808 -5.624 1.00 88.75 183 LYS A C 1
ATOM 1407 O O . LYS A 1 183 ? -15.249 -3.852 -6.033 1.00 88.75 183 LYS A O 1
ATOM 1412 N N . THR A 1 184 ? -15.488 -1.778 -5.216 1.00 75.19 184 THR A N 1
ATOM 1413 C CA . THR A 1 184 ? -16.948 -1.905 -5.024 1.00 75.19 184 THR A CA 1
ATOM 1414 C C . THR A 1 184 ? -17.775 -1.673 -6.276 1.00 75.19 184 THR A C 1
ATOM 1416 O O . THR A 1 184 ? -18.934 -2.071 -6.296 1.00 75.19 184 THR A O 1
ATOM 1419 N N . ASN A 1 185 ? -17.200 -1.114 -7.338 1.00 77.81 185 ASN A N 1
ATOM 1420 C CA . ASN A 1 185 ? -17.927 -0.772 -8.564 1.00 77.81 185 ASN A CA 1
ATOM 1421 C C . ASN A 1 185 ? -17.584 -1.673 -9.757 1.00 77.81 185 ASN A C 1
ATOM 1423 O O . ASN A 1 185 ? -17.770 -1.268 -10.896 1.00 77.81 185 ASN A O 1
ATOM 1427 N N . GLU A 1 186 ? -17.131 -2.903 -9.499 1.00 82.12 186 GLU A N 1
ATOM 1428 C CA . GLU A 1 186 ? -16.781 -3.862 -10.555 1.00 82.12 186 GLU A CA 1
ATOM 1429 C C . GLU A 1 186 ? -17.539 -5.183 -10.441 1.00 82.12 186 GLU A C 1
ATOM 1431 O O . GLU A 1 186 ? -17.009 -6.193 -9.960 1.00 82.12 186 GLU A O 1
ATOM 1436 N N . PRO A 1 187 ? -18.820 -5.191 -10.842 1.00 86.31 187 PRO A N 1
ATOM 1437 C CA . PRO A 1 187 ? -19.509 -6.436 -11.116 1.00 86.31 187 PRO A CA 1
ATOM 1438 C C . PRO A 1 187 ? -18.887 -7.124 -12.333 1.00 86.31 187 PRO A C 1
ATOM 1440 O O . PRO A 1 187 ? -18.608 -6.487 -13.343 1.00 86.31 187 PRO A O 1
ATOM 1443 N N . ASP A 1 188 ? -18.720 -8.440 -12.244 1.00 85.81 188 ASP A N 1
ATOM 1444 C CA . ASP A 1 188 ? -18.325 -9.255 -13.389 1.00 85.81 188 ASP A CA 1
ATOM 1445 C C . ASP A 1 188 ? -19.318 -9.062 -14.552 1.00 85.81 188 ASP A C 1
ATOM 1447 O O . ASP A 1 188 ? -20.528 -9.158 -14.322 1.00 85.81 188 ASP A O 1
ATOM 1451 N N . PRO A 1 189 ? -18.847 -8.770 -15.778 1.00 86.00 189 PRO A N 1
ATOM 1452 C CA . PRO A 1 189 ? -19.716 -8.357 -16.879 1.00 86.00 189 PRO A CA 1
ATOM 1453 C C . PRO A 1 189 ? -20.676 -9.465 -17.330 1.00 86.00 189 PRO A C 1
ATOM 1455 O O . PRO A 1 189 ? -21.785 -9.172 -17.778 1.00 86.00 189 PRO A O 1
ATOM 1458 N N . ASP A 1 190 ? -20.286 -10.732 -17.170 1.00 89.44 190 ASP A N 1
ATOM 1459 C CA . ASP A 1 190 ? -21.090 -11.880 -17.588 1.00 89.44 190 ASP A CA 1
ATOM 1460 C C . ASP A 1 190 ? -22.175 -12.237 -16.559 1.00 89.44 190 ASP A C 1
ATOM 1462 O O . ASP A 1 190 ? -23.281 -12.647 -16.918 1.00 89.44 190 ASP A O 1
ATOM 1466 N N . THR A 1 191 ? -21.874 -12.103 -15.264 1.00 90.75 191 THR A N 1
ATOM 1467 C CA . THR A 1 191 ? -22.739 -12.584 -14.170 1.00 90.75 191 THR A CA 1
ATOM 1468 C C . THR A 1 191 ? -23.389 -11.477 -13.344 1.00 90.75 191 THR A C 1
ATOM 1470 O O . THR A 1 191 ? -24.312 -11.747 -12.572 1.00 90.75 191 THR A O 1
ATOM 1473 N N . GLY A 1 192 ? -22.899 -10.242 -13.446 1.00 89.38 192 GLY A N 1
ATOM 1474 C CA . GLY A 1 192 ? -23.246 -9.133 -12.557 1.00 89.38 192 GLY A CA 1
ATOM 1475 C C . GLY A 1 192 ? -22.752 -9.318 -11.116 1.00 89.38 192 GLY A C 1
ATOM 1476 O O . GLY A 1 192 ? -23.066 -8.504 -10.244 1.00 89.38 192 GLY A O 1
ATOM 1477 N N . TYR A 1 193 ? -22.009 -10.392 -10.824 1.00 91.44 193 TYR A N 1
ATOM 1478 C CA . TYR A 1 193 ? -21.564 -10.700 -9.473 1.00 91.44 193 TYR A CA 1
ATOM 1479 C C . TYR A 1 193 ? -20.393 -9.798 -9.088 1.00 91.44 193 TYR A C 1
ATOM 1481 O O . TYR A 1 193 ? -19.306 -9.869 -9.659 1.00 91.44 193 TYR A O 1
ATOM 1489 N N . ASN A 1 194 ? -20.594 -8.970 -8.068 1.00 89.81 194 ASN A N 1
ATOM 1490 C CA . ASN A 1 194 ? -19.554 -8.076 -7.586 1.00 89.81 194 ASN A CA 1
ATOM 1491 C C . ASN A 1 194 ? -18.653 -8.786 -6.577 1.00 89.81 194 ASN A C 1
ATOM 1493 O O . ASN A 1 194 ? -18.967 -8.900 -5.392 1.00 89.81 194 ASN A O 1
ATOM 1497 N N . PHE A 1 195 ? -17.525 -9.296 -7.061 1.00 90.31 195 PHE A N 1
ATOM 1498 C CA . PHE A 1 195 ? -16.572 -10.030 -6.237 1.00 90.31 195 PHE A CA 1
ATOM 1499 C C . PHE A 1 195 ? -15.957 -9.163 -5.140 1.00 90.31 195 PHE A C 1
ATOM 1501 O O . PHE A 1 195 ? -15.796 -9.653 -4.020 1.00 90.31 195 PHE A O 1
ATOM 1508 N N . GLY A 1 196 ? -15.642 -7.905 -5.456 1.00 88.44 196 GLY A N 1
ATOM 1509 C CA . GLY A 1 196 ? -15.069 -6.950 -4.516 1.00 88.44 196 GL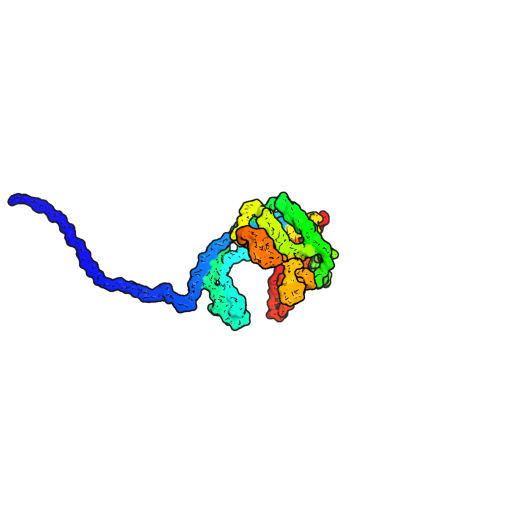Y A CA 1
ATOM 1510 C C . GLY A 1 196 ? -16.013 -6.664 -3.356 1.00 88.44 196 GLY A C 1
ATOM 1511 O O . GLY A 1 196 ? -15.600 -6.796 -2.212 1.00 88.44 196 GLY A O 1
ATOM 1512 N N . GLU A 1 197 ? -17.296 -6.402 -3.612 1.00 89.50 197 GLU A N 1
ATOM 1513 C CA . GLU A 1 197 ? -18.306 -6.204 -2.562 1.00 89.50 197 GLU A CA 1
ATOM 1514 C C . GLU A 1 197 ? -18.613 -7.522 -1.826 1.00 89.50 197 GLU A C 1
ATOM 1516 O O . GLU A 1 197 ? -18.486 -7.613 -0.603 1.00 89.50 197 GLU A O 1
ATOM 1521 N N . LEU A 1 198 ? -18.956 -8.586 -2.557 1.00 91.69 198 LEU A N 1
ATOM 1522 C CA . LEU A 1 198 ? -19.618 -9.764 -1.987 1.00 91.69 198 LEU A CA 1
ATOM 1523 C C . LEU A 1 198 ? -18.669 -10.807 -1.385 1.00 91.69 198 LEU A C 1
ATOM 1525 O O . LEU A 1 198 ? -19.109 -11.616 -0.570 1.00 91.69 198 LEU A O 1
ATOM 1529 N N . ARG A 1 199 ? -17.383 -10.852 -1.765 1.00 93.12 199 ARG A N 1
ATOM 1530 C CA . ARG A 1 199 ? -16.448 -11.858 -1.227 1.00 93.12 199 ARG A CA 1
ATOM 1531 C C . ARG A 1 199 ? -15.523 -11.272 -0.174 1.00 93.12 199 ARG A C 1
ATOM 1533 O O . ARG A 1 199 ? -14.843 -10.270 -0.388 1.00 93.12 199 ARG A O 1
ATOM 1540 N N . HIS A 1 200 ? -15.443 -11.951 0.966 1.00 94.31 200 HIS A N 1
ATOM 1541 C CA . HIS A 1 200 ? -14.485 -11.620 2.022 1.00 94.31 200 HIS A CA 1
ATOM 1542 C C . HIS A 1 200 ? -13.043 -11.857 1.550 1.00 94.31 200 HIS A C 1
ATOM 1544 O O . HIS A 1 200 ? -12.156 -11.087 1.891 1.00 94.31 200 HIS A O 1
ATOM 1550 N N . SER A 1 201 ? -12.834 -12.842 0.670 1.00 92.38 201 SER A N 1
ATOM 1551 C CA . SER A 1 201 ? -11.523 -13.197 0.106 1.00 92.38 201 SER A CA 1
ATOM 1552 C C . SER A 1 201 ? -11.031 -12.254 -0.998 1.00 92.38 201 SER A C 1
ATOM 1554 O O . SER A 1 201 ? -10.111 -12.576 -1.744 1.00 92.38 201 SER A O 1
ATOM 1556 N N . ARG A 1 202 ? -11.741 -11.147 -1.220 1.00 92.69 202 ARG A N 1
ATOM 1557 C CA . ARG A 1 202 ? -11.421 -10.122 -2.225 1.00 92.69 202 ARG A CA 1
ATOM 1558 C C . ARG A 1 202 ? -11.231 -8.751 -1.586 1.00 92.69 202 ARG A C 1
ATOM 1560 O O . ARG A 1 202 ? -11.173 -7.751 -2.290 1.00 92.69 202 ARG A O 1
ATOM 1567 N N . LYS A 1 203 ? -11.165 -8.720 -0.256 1.00 95.25 203 LYS A N 1
ATOM 1568 C CA . LYS A 1 203 ? -10.743 -7.552 0.504 1.00 95.25 203 LYS A CA 1
ATOM 1569 C C . LYS A 1 203 ? -9.223 -7.470 0.461 1.00 95.25 203 LYS A C 1
ATOM 1571 O O . LYS A 1 203 ? -8.560 -8.499 0.390 1.00 95.25 203 LYS A O 1
ATOM 1576 N N . LEU A 1 204 ? -8.715 -6.249 0.424 1.00 94.69 204 LEU A N 1
ATOM 1577 C CA . LEU A 1 204 ? -7.341 -5.938 0.051 1.00 94.69 204 LEU A CA 1
ATOM 1578 C C . LEU A 1 204 ? -6.708 -5.019 1.097 1.00 94.69 204 LEU A C 1
ATOM 1580 O O . LEU A 1 204 ? -7.404 -4.338 1.851 1.00 94.69 204 LEU A O 1
ATOM 1584 N N . VAL A 1 205 ? -5.382 -4.955 1.079 1.00 96.50 205 VAL A N 1
ATOM 1585 C CA . VAL A 1 205 ? -4.574 -3.969 1.822 1.00 96.50 205 VAL A CA 1
ATOM 1586 C C . VAL A 1 205 ? -3.794 -3.043 0.893 1.00 96.50 205 VAL A C 1
ATOM 1588 O O . VAL A 1 205 ? -3.093 -2.145 1.341 1.00 96.50 205 VAL A O 1
ATOM 1591 N N . ALA A 1 206 ? -3.908 -3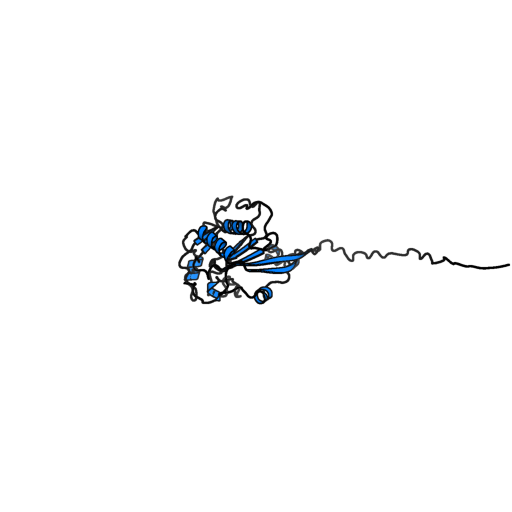.259 -0.415 1.00 95.88 206 ALA A N 1
ATOM 1592 C CA . ALA A 1 206 ? -3.140 -2.549 -1.416 1.00 95.88 206 ALA A CA 1
ATOM 1593 C C . ALA A 1 206 ? -3.919 -2.429 -2.721 1.00 95.88 206 ALA A C 1
ATOM 1595 O O . ALA A 1 206 ? -4.733 -3.299 -3.053 1.00 95.88 206 ALA A O 1
ATOM 1596 N N . TRP A 1 207 ? -3.657 -1.358 -3.462 1.00 95.69 207 TRP A N 1
ATOM 1597 C CA . TRP A 1 207 ? -4.293 -1.090 -4.745 1.00 95.69 207 TRP A CA 1
ATOM 1598 C C . TRP A 1 207 ? -3.444 -0.149 -5.597 1.00 95.69 207 TRP A C 1
ATOM 1600 O O . TRP A 1 207 ? -2.711 0.697 -5.084 1.00 95.69 207 TRP A O 1
ATOM 1610 N N . GLY A 1 208 ? -3.564 -0.281 -6.914 1.00 94.44 208 GLY A N 1
ATOM 1611 C CA . GLY A 1 208 ? -3.015 0.680 -7.855 1.00 94.44 208 GLY A CA 1
ATOM 1612 C C . GLY A 1 208 ? -2.863 0.133 -9.262 1.00 94.44 208 GLY A C 1
ATOM 1613 O O . GLY A 1 208 ? -3.134 -1.040 -9.521 1.00 94.44 208 GLY A O 1
ATOM 1614 N N . GLY A 1 209 ? -2.363 0.985 -10.149 1.00 89.81 209 GLY A N 1
ATOM 1615 C CA . GLY A 1 209 ? -2.137 0.657 -11.550 1.00 89.81 209 GLY A CA 1
ATOM 1616 C C . GLY A 1 209 ? -3.402 0.746 -12.393 1.00 89.81 209 GLY A C 1
ATOM 1617 O O . GLY A 1 209 ? -3.443 0.140 -13.463 1.00 89.81 209 GLY A O 1
ATOM 1618 N N . THR A 1 210 ? -4.413 1.492 -11.937 1.00 89.88 210 THR A N 1
ATOM 1619 C CA . THR A 1 210 ? -5.604 1.749 -12.751 1.00 89.88 210 THR A CA 1
ATOM 1620 C C . THR A 1 210 ? -5.181 2.484 -14.031 1.00 89.88 210 THR A C 1
ATOM 1622 O O . THR A 1 210 ? -4.296 3.353 -14.021 1.00 89.88 210 THR A O 1
ATOM 1625 N N . ALA A 1 211 ? -5.761 2.112 -15.170 1.00 87.19 211 ALA A N 1
ATOM 1626 C CA . ALA A 1 211 ? -5.501 2.802 -16.427 1.00 87.19 211 ALA A CA 1
ATOM 1627 C C . ALA A 1 211 ? -6.337 4.097 -16.506 1.00 87.19 211 ALA A C 1
ATOM 1629 O O . ALA A 1 211 ? -7.437 4.154 -15.957 1.00 87.19 211 ALA A O 1
ATOM 1630 N N . PRO A 1 212 ? -5.869 5.162 -17.186 1.00 87.19 212 PRO A N 1
ATOM 1631 C CA . PRO A 1 212 ? -6.682 6.368 -17.368 1.00 87.19 212 PRO A CA 1
ATOM 1632 C C . PRO A 1 212 ? -8.022 6.113 -18.061 1.00 87.19 212 PRO A C 1
ATOM 1634 O O . PRO A 1 212 ? -8.977 6.851 -17.821 1.00 87.19 212 PRO A O 1
ATOM 1637 N N . ASP A 1 213 ? -8.045 5.104 -18.930 1.00 86.81 213 ASP A N 1
ATOM 1638 C CA . ASP A 1 213 ? -9.151 4.622 -19.752 1.00 86.81 213 ASP A CA 1
ATOM 1639 C C . ASP A 1 213 ? -9.673 3.251 -19.294 1.00 86.81 213 ASP A C 1
ATOM 1641 O O . ASP A 1 213 ? -10.303 2.549 -20.081 1.00 86.81 213 ASP A O 1
ATOM 1645 N N . ASP A 1 214 ? -9.413 2.881 -18.035 1.00 84.75 214 ASP A N 1
ATOM 1646 C CA . ASP A 1 214 ? -10.029 1.721 -17.387 1.00 84.75 214 ASP A CA 1
ATOM 1647 C C . ASP A 1 214 ? -11.553 1.757 -17.584 1.00 84.75 214 ASP A C 1
ATOM 1649 O O . ASP A 1 214 ? -12.172 2.818 -17.449 1.00 84.75 214 ASP A O 1
ATOM 1653 N N . GLU A 1 215 ? -12.146 0.627 -17.974 1.00 79.38 215 GLU A N 1
ATOM 1654 C CA . GLU A 1 215 ? -13.556 0.576 -18.380 1.00 79.38 215 GLU A CA 1
ATOM 1655 C C . GLU A 1 215 ? -14.478 0.888 -17.197 1.00 79.38 215 GLU A C 1
ATOM 1657 O O . GLU A 1 215 ? -15.505 1.555 -17.354 1.00 79.38 215 GLU A O 1
ATOM 1662 N N . GLU A 1 216 ? -14.086 0.457 -16.002 1.00 77.88 216 GLU A N 1
ATOM 1663 C CA . GLU A 1 216 ? -14.915 0.540 -14.815 1.00 77.88 216 GLU A CA 1
ATOM 1664 C C . GLU A 1 216 ? -14.569 1.724 -13.899 1.00 77.88 216 GLU A C 1
ATOM 1666 O O . GLU A 1 216 ? -15.472 2.330 -13.316 1.00 77.88 216 GLU A O 1
ATOM 1671 N N . ASN A 1 217 ? -13.287 2.085 -13.756 1.00 79.75 217 ASN A N 1
ATOM 1672 C CA . ASN A 1 217 ? -12.822 3.103 -12.805 1.00 79.75 217 ASN A CA 1
ATOM 1673 C C . ASN A 1 217 ? -11.820 4.121 -13.397 1.00 79.75 217 ASN A C 1
ATOM 1675 O O . ASN A 1 217 ? -10.761 4.368 -12.809 1.00 79.75 217 ASN A O 1
ATOM 1679 N N . PRO A 1 218 ? -12.140 4.809 -14.508 1.00 82.62 218 PRO A N 1
ATOM 1680 C CA . PRO A 1 218 ? -11.205 5.741 -15.125 1.00 82.62 218 PRO A CA 1
ATOM 1681 C C . PRO A 1 218 ? -10.972 6.985 -14.251 1.00 82.62 218 PRO A C 1
ATOM 1683 O O . PRO A 1 218 ? -11.895 7.570 -13.666 1.00 82.62 218 PRO A O 1
ATOM 1686 N N . TYR A 1 219 ? -9.728 7.469 -14.218 1.00 82.62 219 TYR A N 1
ATOM 1687 C CA . TYR A 1 219 ? -9.390 8.775 -13.626 1.00 82.62 219 TYR A CA 1
ATOM 1688 C C . TYR A 1 219 ? -9.111 9.872 -14.663 1.00 82.62 219 TYR A C 1
ATOM 1690 O O . TYR A 1 219 ? -9.064 11.044 -14.293 1.00 82.62 219 TYR A O 1
ATOM 1698 N N . GLY A 1 220 ? -9.007 9.533 -15.954 1.00 79.88 220 GLY A N 1
ATOM 1699 C CA . GLY A 1 220 ? -8.742 10.490 -17.030 1.00 79.88 220 GLY A CA 1
ATOM 1700 C C . GLY A 1 220 ? -7.343 11.129 -16.984 1.00 79.88 220 GLY A C 1
ATOM 1701 O O . GLY A 1 220 ? -6.614 11.064 -15.999 1.00 79.88 220 GLY A O 1
ATOM 1702 N N . GLY A 1 221 ? -6.939 11.777 -18.079 1.00 85.38 221 GLY A N 1
ATOM 1703 C CA . GLY A 1 221 ? -5.613 12.399 -18.183 1.00 85.38 221 GLY A CA 1
ATOM 1704 C C . GLY A 1 221 ? -4.476 11.399 -18.462 1.00 85.38 221 GLY A C 1
ATOM 1705 O O . GLY A 1 221 ? -4.724 10.306 -18.968 1.00 85.38 221 GLY A O 1
ATOM 1706 N N . PRO A 1 222 ? -3.205 11.781 -18.234 1.00 87.44 222 PRO A N 1
ATOM 1707 C CA . PRO A 1 222 ? -2.065 10.920 -18.535 1.00 87.44 222 PRO A CA 1
ATOM 1708 C C . PRO A 1 222 ? -1.923 9.784 -17.517 1.00 87.44 222 PRO A C 1
ATOM 1710 O O . PRO A 1 222 ? -2.156 9.986 -16.323 1.00 87.44 222 PRO A O 1
ATOM 1713 N N . ALA A 1 223 ? -1.439 8.633 -17.992 1.00 90.19 223 ALA A N 1
ATOM 1714 C CA . ALA A 1 223 ? -1.151 7.464 -17.167 1.00 90.19 223 ALA A CA 1
ATOM 1715 C C . ALA A 1 223 ? -0.289 7.810 -15.951 1.00 90.19 223 ALA A C 1
ATOM 1717 O O . ALA A 1 223 ? 0.742 8.485 -16.061 1.00 90.19 223 ALA A O 1
ATOM 1718 N N . LYS A 1 224 ? -0.724 7.318 -14.792 1.00 94.31 224 LYS A N 1
ATOM 1719 C CA . LYS A 1 224 ? 0.014 7.365 -13.535 1.00 94.31 224 LYS A CA 1
ATOM 1720 C C . LYS A 1 224 ? 0.512 5.973 -13.192 1.00 94.31 224 LYS A C 1
ATOM 1722 O O . LYS A 1 224 ? -0.109 4.974 -13.534 1.00 94.31 224 LYS A O 1
ATOM 1727 N N . ARG A 1 225 ? 1.667 5.911 -12.539 1.00 94.94 225 ARG A N 1
ATOM 1728 C CA . ARG A 1 225 ? 2.308 4.660 -12.130 1.00 94.94 225 ARG A CA 1
ATOM 1729 C C . ARG A 1 225 ? 2.341 4.599 -10.612 1.00 94.94 225 ARG A C 1
ATOM 1731 O O . ARG A 1 225 ? 3.399 4.710 -10.006 1.00 94.94 225 ARG A O 1
ATOM 1738 N N . LEU A 1 226 ? 1.162 4.497 -10.016 1.00 96.75 226 LEU A N 1
ATOM 1739 C CA . LEU A 1 226 ? 0.959 4.537 -8.576 1.00 96.75 226 LEU A CA 1
ATOM 1740 C C . LEU A 1 226 ? 0.491 3.175 -8.073 1.00 96.75 226 LEU A C 1
ATOM 1742 O O . LEU A 1 226 ? -0.385 2.560 -8.669 1.00 96.75 226 LEU A O 1
ATOM 1746 N N . TRP A 1 227 ? 1.037 2.748 -6.943 1.00 97.56 227 TRP A N 1
ATOM 1747 C CA . TRP A 1 227 ? 0.495 1.661 -6.147 1.00 97.56 227 TRP A CA 1
ATOM 1748 C C . TRP A 1 227 ? 0.673 1.983 -4.667 1.00 97.56 227 TRP A C 1
ATOM 1750 O O . TRP A 1 227 ? 1.750 2.412 -4.257 1.00 97.56 227 TRP A O 1
ATOM 1760 N N . PHE A 1 228 ? -0.372 1.827 -3.862 1.00 97.94 228 PHE A N 1
ATOM 1761 C CA . PHE A 1 228 ? -0.278 1.995 -2.417 1.00 97.94 228 PHE A CA 1
ATOM 1762 C C . PHE A 1 228 ? -0.432 0.651 -1.713 1.00 97.94 228 PHE A C 1
ATOM 1764 O O . PHE A 1 228 ? -1.230 -0.188 -2.125 1.00 97.94 228 PHE A O 1
ATOM 1771 N N . TYR A 1 229 ? 0.319 0.482 -0.632 1.00 96.81 229 TYR A N 1
ATOM 1772 C CA . TYR A 1 229 ? 0.222 -0.613 0.316 1.00 96.81 229 TYR A CA 1
ATOM 1773 C C . TYR A 1 229 ? 0.000 -0.031 1.703 1.00 96.81 229 TYR A C 1
ATOM 1775 O O . TYR A 1 229 ? 0.852 0.683 2.235 1.00 96.81 229 TYR A O 1
ATOM 1783 N N . ASP A 1 230 ? -1.143 -0.335 2.292 1.00 97.25 230 ASP A N 1
ATOM 1784 C CA . ASP A 1 230 ? -1.494 0.113 3.625 1.00 97.25 230 ASP A CA 1
ATOM 1785 C C . ASP A 1 230 ? -1.183 -0.975 4.643 1.00 97.25 230 ASP A C 1
ATOM 1787 O O . ASP A 1 230 ? -1.901 -1.963 4.785 1.00 97.25 230 ASP A O 1
ATOM 1791 N N . LEU A 1 231 ? -0.089 -0.773 5.372 1.00 94.31 231 LEU A N 1
ATOM 1792 C CA . LEU A 1 231 ? 0.366 -1.684 6.417 1.00 94.31 231 LEU A CA 1
ATOM 1793 C C . LEU A 1 231 ? -0.600 -1.700 7.613 1.00 94.31 231 LEU A C 1
ATOM 1795 O O . LEU A 1 231 ? -0.538 -2.606 8.437 1.00 94.31 231 LEU A O 1
ATOM 1799 N N . SER A 1 232 ? -1.491 -0.712 7.720 1.00 95.06 232 SER A N 1
ATOM 1800 C CA . SER A 1 232 ? -2.513 -0.622 8.766 1.00 95.06 232 SER A CA 1
ATOM 1801 C C . SER A 1 232 ? -3.899 -1.115 8.337 1.00 95.06 232 SER A C 1
ATOM 1803 O O . SER A 1 232 ? -4.838 -1.068 9.137 1.00 95.06 232 SER A O 1
ATOM 1805 N N . ALA A 1 233 ? -4.036 -1.601 7.104 1.00 96.75 233 ALA A N 1
ATOM 1806 C CA . ALA A 1 233 ? -5.233 -2.280 6.630 1.00 96.75 233 ALA A CA 1
ATOM 1807 C C . ALA A 1 233 ? -5.150 -3.793 6.885 1.00 96.75 233 ALA A C 1
ATOM 1809 O O . ALA A 1 233 ? -4.072 -4.359 7.060 1.00 96.75 233 ALA A O 1
ATOM 1810 N N . GLY A 1 234 ? -6.300 -4.469 6.845 1.00 95.12 234 GLY A N 1
ATOM 1811 C CA . GLY A 1 234 ? -6.383 -5.921 6.994 1.00 95.12 234 GLY A CA 1
ATOM 1812 C C . GLY A 1 234 ? -6.820 -6.359 8.397 1.00 95.12 234 GLY A C 1
ATOM 1813 O O . GLY A 1 234 ? -7.528 -5.621 9.095 1.00 95.12 234 GLY A O 1
ATOM 1814 N N . PRO A 1 235 ? -6.460 -7.581 8.815 1.00 94.94 235 PRO A N 1
ATOM 1815 C CA . PRO A 1 235 ? -5.809 -8.624 8.018 1.00 94.94 235 PRO A CA 1
ATOM 1816 C C . PRO A 1 235 ? -6.714 -9.164 6.899 1.00 94.94 235 PRO A C 1
ATOM 1818 O O . PRO A 1 235 ? -7.939 -9.011 6.939 1.00 94.94 235 PRO A O 1
ATOM 1821 N N . GLU A 1 236 ? -6.121 -9.768 5.874 1.00 93.88 236 GLU A N 1
ATOM 1822 C CA . GLU A 1 236 ? -6.817 -10.250 4.678 1.00 93.88 236 GLU A CA 1
ATOM 1823 C C . GLU A 1 236 ? -6.245 -11.576 4.143 1.00 93.88 236 GLU A C 1
ATOM 1825 O O . GLU A 1 236 ? -5.262 -12.104 4.661 1.00 93.88 236 GLU A O 1
ATOM 1830 N N . SER A 1 237 ? -6.910 -12.154 3.139 1.00 92.31 237 SER A N 1
ATOM 1831 C CA . SER A 1 237 ? -6.646 -13.520 2.675 1.00 92.31 237 SER A CA 1
ATOM 1832 C C . SER A 1 237 ? -5.571 -13.659 1.598 1.00 92.31 237 SER A C 1
ATOM 1834 O O . SER A 1 237 ? -4.892 -14.675 1.557 1.00 92.31 237 SER A O 1
ATOM 1836 N N . TRP A 1 238 ? -5.468 -12.705 0.671 1.00 87.00 238 TRP A N 1
ATOM 1837 C CA . TRP A 1 238 ? -4.585 -12.772 -0.498 1.00 87.00 238 TRP A CA 1
ATOM 1838 C C . TRP A 1 238 ? -3.106 -12.738 -0.130 1.00 87.00 238 TRP A C 1
ATOM 1840 O O . TRP A 1 238 ? -2.324 -13.461 -0.738 1.00 87.00 238 TRP A O 1
ATOM 1850 N N . GLY A 1 239 ? -2.724 -11.906 0.835 1.00 86.19 239 GLY A N 1
ATOM 1851 C CA . GLY A 1 239 ? -1.370 -11.848 1.383 1.00 86.19 239 GLY A CA 1
ATOM 1852 C C . GLY A 1 239 ? -1.146 -12.801 2.558 1.00 86.19 239 GLY A C 1
ATOM 1853 O O . GLY A 1 239 ? -0.057 -12.810 3.126 1.00 86.19 239 GLY A O 1
ATOM 1854 N N . GLY A 1 240 ? -2.170 -13.567 2.958 1.00 89.56 240 GLY A N 1
ATOM 1855 C CA . GLY A 1 240 ? -2.104 -14.488 4.096 1.00 89.56 240 GLY A CA 1
ATOM 1856 C C . GLY A 1 240 ? -1.960 -13.798 5.455 1.00 89.56 240 GLY A C 1
ATOM 1857 O O . GLY A 1 240 ? -1.705 -14.466 6.451 1.00 89.56 240 GLY A O 1
ATOM 1858 N N . SER A 1 241 ? -2.131 -12.473 5.522 1.00 91.69 241 SER A N 1
ATOM 1859 C CA . SER A 1 241 ? -1.898 -11.678 6.738 1.00 91.69 241 SER A CA 1
ATOM 1860 C C . SER A 1 241 ? -2.824 -12.051 7.902 1.00 91.69 241 SER A C 1
ATOM 1862 O O . SER A 1 241 ? -2.528 -11.731 9.049 1.00 91.69 241 SER A O 1
ATOM 1864 N N . TYR A 1 242 ? -3.932 -12.743 7.623 1.00 93.31 242 TYR A N 1
ATOM 1865 C CA . TYR A 1 242 ? -4.854 -13.252 8.635 1.00 93.31 242 TYR A CA 1
ATOM 1866 C C . TYR A 1 242 ? -4.300 -14.397 9.494 1.00 93.31 242 TYR A C 1
ATOM 1868 O O . TYR A 1 242 ? -4.843 -14.648 10.565 1.00 93.31 242 TYR A O 1
ATOM 1876 N N . GLU A 1 243 ? -3.252 -15.093 9.057 1.00 91.69 243 GLU A N 1
ATOM 1877 C CA . GLU A 1 243 ? -2.707 -16.265 9.746 1.00 91.69 243 GLU A CA 1
ATOM 1878 C C . GLU A 1 243 ? -1.275 -16.003 10.231 1.00 91.69 243 GLU A C 1
ATOM 1880 O O . GLU A 1 243 ? -0.315 -15.914 9.457 1.00 91.69 243 GLU A O 1
ATOM 1885 N N . ILE A 1 244 ? -1.147 -15.879 11.552 1.00 88.94 244 ILE A N 1
ATOM 1886 C CA . ILE A 1 244 ? 0.075 -15.476 12.258 1.00 88.94 244 ILE A CA 1
ATOM 1887 C C . ILE A 1 244 ? 0.673 -16.604 13.107 1.00 88.94 244 ILE A C 1
ATOM 1889 O O . ILE A 1 244 ? 1.768 -16.447 13.644 1.00 88.94 244 ILE A O 1
ATOM 1893 N N . THR A 1 245 ? -0.022 -17.736 13.252 1.00 88.06 245 THR A N 1
ATOM 1894 C CA . THR A 1 245 ? 0.406 -18.837 14.133 1.00 88.06 245 THR A CA 1
ATOM 1895 C C . THR A 1 245 ? 0.940 -20.055 13.394 1.00 88.06 245 THR A C 1
ATOM 1897 O O . THR A 1 245 ? 1.723 -20.818 13.961 1.00 88.06 245 THR A O 1
ATOM 1900 N N . THR A 1 246 ? 0.555 -20.227 12.135 1.00 88.31 246 THR A N 1
ATOM 1901 C CA . THR A 1 246 ? 0.917 -21.374 11.304 1.00 88.31 246 THR A CA 1
ATOM 1902 C C . THR A 1 246 ? 2.075 -20.995 10.384 1.00 88.31 246 THR A C 1
ATOM 1904 O O . THR A 1 246 ? 1.891 -20.130 9.534 1.00 88.31 246 THR A O 1
ATOM 1907 N N . PRO A 1 247 ? 3.275 -21.592 10.509 1.00 86.31 247 PRO A N 1
ATOM 1908 C CA . PRO A 1 247 ? 4.407 -21.234 9.652 1.00 86.31 247 PRO A CA 1
ATOM 1909 C C . PRO A 1 247 ? 4.195 -21.562 8.170 1.00 86.31 247 PRO A C 1
ATOM 1911 O O . PRO A 1 247 ? 4.568 -20.748 7.342 1.00 86.31 247 PRO A O 1
ATOM 1914 N N . ASP A 1 248 ? 3.554 -22.688 7.859 1.00 86.62 248 ASP A N 1
ATOM 1915 C CA . ASP A 1 248 ? 3.307 -23.208 6.505 1.00 86.62 248 ASP A CA 1
ATOM 1916 C C . ASP A 1 248 ? 1.787 -23.356 6.290 1.00 86.62 248 ASP A C 1
ATOM 1918 O O . ASP A 1 248 ? 1.155 -24.248 6.862 1.00 86.62 248 ASP A O 1
ATOM 1922 N N . ILE A 1 249 ? 1.182 -22.417 5.561 1.00 83.12 249 ILE A N 1
ATOM 1923 C CA . ILE A 1 249 ? -0.261 -22.369 5.277 1.00 83.12 249 ILE A CA 1
ATOM 1924 C C . ILE A 1 249 ? -0.615 -23.223 4.065 1.00 83.12 249 ILE A C 1
ATOM 1926 O O . ILE A 1 249 ? -1.717 -23.780 4.030 1.00 83.12 249 ILE A O 1
ATOM 1930 N N . ASP A 1 250 ? 0.254 -23.285 3.054 1.00 82.12 250 ASP A N 1
ATOM 1931 C CA . ASP A 1 250 ? -0.051 -23.963 1.791 1.00 82.12 250 ASP A CA 1
ATOM 1932 C C . ASP A 1 250 ? 0.333 -25.455 1.784 1.00 82.12 250 ASP A C 1
ATOM 1934 O O . ASP A 1 250 ? -0.151 -26.218 0.939 1.00 82.12 250 ASP A O 1
ATOM 1938 N N . GLY A 1 251 ? 1.072 -25.892 2.804 1.00 83.94 251 GLY A N 1
ATOM 1939 C CA . GLY A 1 251 ? 1.436 -27.274 3.073 1.00 83.94 251 GLY A CA 1
ATOM 1940 C C . GLY A 1 251 ? 2.610 -27.768 2.233 1.00 83.94 251 GLY A C 1
ATOM 1941 O O . GLY A 1 251 ? 2.729 -28.985 2.043 1.00 83.94 251 GLY A O 1
ATOM 1942 N N . ASP A 1 252 ? 3.434 -26.870 1.686 1.00 86.38 252 ASP A N 1
ATOM 1943 C CA . ASP A 1 252 ? 4.591 -27.233 0.866 1.00 86.38 252 ASP A CA 1
ATOM 1944 C C . ASP A 1 252 ? 5.823 -27.672 1.685 1.00 86.38 252 ASP A C 1
ATOM 1946 O O . ASP A 1 252 ? 6.784 -28.216 1.126 1.00 86.38 252 ASP A O 1
ATOM 1950 N N . GLY A 1 253 ? 5.750 -27.555 3.016 1.00 86.44 253 GLY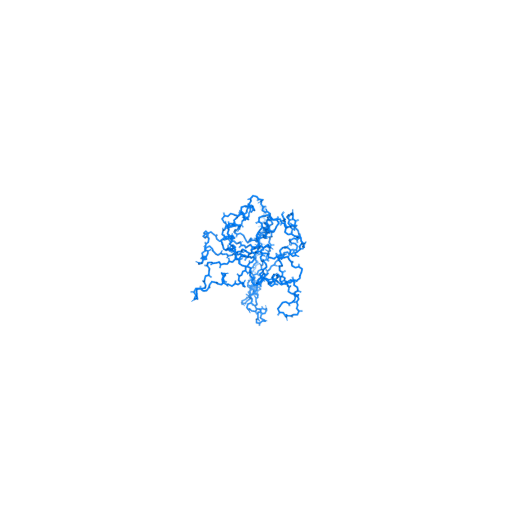 A N 1
ATOM 1951 C CA . GLY A 1 253 ? 6.796 -27.931 3.959 1.00 86.44 253 GLY A CA 1
ATOM 1952 C C . GLY A 1 253 ? 7.786 -26.810 4.279 1.00 86.44 253 GLY A C 1
ATOM 1953 O O . GLY A 1 253 ? 8.682 -27.038 5.098 1.00 86.44 253 GLY A O 1
ATOM 1954 N N . GLU A 1 254 ? 7.633 -25.626 3.685 1.00 87.81 254 GLU A N 1
ATOM 1955 C CA . GLU A 1 254 ? 8.447 -24.441 3.938 1.00 87.81 254 GLU A CA 1
ATOM 1956 C C . GLU A 1 254 ? 7.614 -23.325 4.603 1.00 87.81 254 GLU A C 1
ATOM 1958 O O . GLU A 1 254 ? 6.419 -23.184 4.359 1.00 87.81 254 GLU A O 1
ATOM 1963 N N . PRO A 1 255 ? 8.207 -22.495 5.481 1.00 86.25 255 PRO A N 1
ATOM 1964 C CA . PRO A 1 255 ? 7.484 -21.363 6.050 1.00 86.25 255 PRO A CA 1
ATOM 1965 C C . PRO A 1 255 ? 7.132 -20.300 4.998 1.00 86.25 255 PRO A C 1
ATOM 1967 O O . PRO A 1 255 ? 8.019 -19.807 4.294 1.00 86.25 255 PRO A O 1
ATOM 1970 N N . ASP A 1 256 ? 5.877 -19.848 4.965 1.00 84.38 256 ASP A N 1
ATOM 1971 C CA . ASP A 1 256 ? 5.476 -18.764 4.070 1.00 84.38 256 ASP A CA 1
ATOM 1972 C C . ASP A 1 256 ? 6.027 -17.418 4.537 1.00 84.38 256 ASP A C 1
ATOM 1974 O O . ASP A 1 256 ? 5.944 -17.036 5.711 1.00 84.38 256 ASP A O 1
ATOM 1978 N N . TYR A 1 257 ? 6.474 -16.616 3.573 1.00 80.38 257 TYR A N 1
ATOM 1979 C CA . TYR A 1 257 ? 6.692 -15.199 3.813 1.00 80.38 257 TYR A CA 1
ATOM 1980 C C . TYR A 1 257 ? 5.372 -14.435 3.718 1.00 80.38 257 TYR A C 1
ATOM 1982 O O . TYR A 1 257 ? 4.675 -14.489 2.704 1.00 80.38 257 TYR A O 1
ATOM 1990 N N . ARG A 1 258 ? 5.059 -13.667 4.762 1.00 84.56 258 ARG A N 1
ATOM 1991 C CA . ARG A 1 258 ? 3.843 -12.854 4.851 1.00 84.56 258 ARG A CA 1
ATOM 1992 C C . ARG A 1 258 ? 4.203 -11.439 5.242 1.00 84.56 258 ARG A C 1
ATOM 1994 O O . ARG A 1 258 ? 5.236 -11.193 5.866 1.00 84.56 258 ARG A O 1
ATOM 2001 N N . LEU A 1 259 ? 3.304 -10.521 4.927 1.00 85.62 259 LEU A N 1
ATOM 2002 C CA . LEU A 1 259 ? 3.337 -9.164 5.452 1.00 85.62 259 LEU A CA 1
ATOM 2003 C C . LEU A 1 259 ? 2.175 -9.010 6.443 1.00 85.62 259 LEU A C 1
ATOM 2005 O O . LEU A 1 259 ? 1.066 -8.691 6.010 1.00 85.62 259 LEU A O 1
ATOM 2009 N N . PRO A 1 260 ? 2.394 -9.292 7.745 1.00 85.94 260 PRO A N 1
ATOM 2010 C CA . PRO A 1 260 ? 1.417 -9.022 8.794 1.00 85.94 260 PRO A CA 1
ATOM 2011 C C . PRO A 1 260 ? 0.934 -7.572 8.803 1.00 85.94 260 PRO A C 1
ATOM 2013 O O . PRO A 1 260 ? 1.564 -6.673 8.238 1.00 85.94 260 PRO A O 1
ATOM 2016 N N . ALA A 1 261 ? -0.165 -7.332 9.509 1.00 90.06 261 ALA A N 1
ATOM 2017 C CA . ALA A 1 261 ? -0.583 -5.970 9.782 1.00 90.06 261 ALA A CA 1
ATOM 2018 C C . ALA A 1 261 ? 0.411 -5.285 10.736 1.00 90.06 261 ALA A C 1
ATOM 2020 O O . ALA A 1 261 ? 1.077 -5.913 11.560 1.00 90.06 261 ALA A O 1
ATOM 2021 N N . ILE A 1 262 ? 0.513 -3.961 10.650 1.00 89.25 262 ILE A N 1
ATOM 2022 C CA . ILE A 1 262 ? 1.588 -3.197 11.296 1.00 89.25 262 ILE A CA 1
ATOM 2023 C C . ILE A 1 262 ? 1.619 -3.307 12.829 1.00 89.25 262 ILE A C 1
ATOM 2025 O O . ILE A 1 262 ? 2.673 -3.142 13.449 1.00 89.25 262 ILE A O 1
ATOM 2029 N N . TRP A 1 263 ? 0.489 -3.617 13.470 1.00 87.88 263 TRP A N 1
ATOM 2030 C CA . TRP A 1 263 ? 0.440 -3.849 14.917 1.00 87.88 263 TRP A CA 1
ATOM 2031 C C . TRP A 1 263 ? 1.136 -5.146 15.358 1.00 87.88 263 TRP A C 1
ATOM 2033 O O . TRP A 1 263 ? 1.593 -5.201 16.499 1.00 87.88 263 TRP A O 1
ATOM 2043 N N . ASP A 1 264 ? 1.312 -6.128 14.472 1.00 86.44 264 ASP A N 1
ATOM 2044 C CA . ASP A 1 264 ? 1.958 -7.404 14.809 1.00 86.44 264 ASP A CA 1
ATOM 2045 C C . ASP A 1 264 ? 3.487 -7.285 14.913 1.00 86.44 264 ASP A C 1
ATOM 2047 O O . ASP A 1 264 ? 4.130 -8.056 15.620 1.00 86.44 264 ASP A O 1
ATOM 2051 N N . TYR A 1 265 ? 4.088 -6.272 14.280 1.00 79.25 265 TYR A N 1
ATOM 2052 C CA . TYR A 1 265 ? 5.540 -6.052 14.328 1.00 79.25 265 TYR A CA 1
ATOM 2053 C C . TYR A 1 265 ? 6.030 -5.427 15.634 1.00 79.25 265 TYR A C 1
ATOM 2055 O O . TYR A 1 265 ? 7.184 -5.603 16.018 1.00 79.25 265 TYR A O 1
ATOM 2063 N N . SER A 1 266 ? 5.185 -4.631 16.290 1.00 63.78 266 SER A N 1
ATOM 2064 C CA . SER A 1 266 ? 5.614 -3.774 17.401 1.00 63.78 266 SER A CA 1
ATOM 2065 C C . SER A 1 266 ? 5.168 -4.281 18.768 1.00 63.78 266 SER A C 1
ATOM 2067 O O . SER A 1 266 ? 5.635 -3.755 19.778 1.00 63.78 266 SER A O 1
ATOM 2069 N N . GLY A 1 267 ? 4.215 -5.224 18.826 1.00 53.78 267 GLY A N 1
ATOM 2070 C CA . GLY A 1 267 ? 3.530 -5.607 20.069 1.00 53.78 267 GLY A CA 1
ATOM 2071 C C . GLY A 1 267 ? 2.918 -4.414 20.821 1.00 53.78 267 GLY A C 1
ATOM 2072 O O . GLY A 1 267 ? 2.581 -4.525 21.999 1.00 53.78 267 GLY A O 1
ATOM 2073 N N . THR A 1 268 ? 2.835 -3.246 20.173 1.00 53.03 268 THR A N 1
ATOM 2074 C CA . THR A 1 268 ? 2.494 -1.975 20.801 1.00 53.03 268 THR A CA 1
ATOM 2075 C C . THR A 1 268 ? 1.000 -1.731 20.600 1.00 53.03 268 THR A C 1
ATOM 2077 O O . THR A 1 268 ? 0.539 -1.757 19.453 1.00 53.03 268 THR A O 1
ATOM 2080 N N . PRO A 1 269 ? 0.234 -1.481 21.680 1.00 54.22 269 PRO A N 1
ATOM 2081 C CA . PRO A 1 269 ? -1.192 -1.182 21.593 1.00 54.22 269 PRO A CA 1
ATOM 2082 C C . PRO A 1 269 ? -1.496 -0.027 20.625 1.00 54.22 269 PRO A C 1
ATOM 2084 O O . PRO A 1 269 ? -0.625 0.788 20.306 1.00 54.22 269 PRO A O 1
ATOM 2087 N N . LEU A 1 270 ? -2.744 0.059 20.158 1.00 58.81 270 LEU A N 1
ATOM 2088 C CA . LEU A 1 270 ? -3.217 1.231 19.414 1.00 58.81 270 LEU A CA 1
ATOM 2089 C C . LEU A 1 270 ? -3.003 2.496 20.257 1.00 58.81 270 LEU A C 1
ATOM 2091 O O . LEU A 1 270 ? -3.205 2.462 21.473 1.00 58.81 270 LEU A O 1
ATOM 2095 N N . SER A 1 271 ? -2.593 3.597 19.621 1.00 57.44 271 SER A N 1
ATOM 2096 C CA . SER A 1 271 ? -2.516 4.889 20.303 1.00 57.44 271 SER A CA 1
ATOM 2097 C C . SER A 1 271 ? -3.915 5.260 20.796 1.00 57.44 271 SER A C 1
ATOM 2099 O O . SER A 1 271 ? -4.827 5.410 19.983 1.00 57.44 271 SER A O 1
ATOM 2101 N N . THR A 1 272 ? -4.083 5.343 22.115 1.00 42.81 272 THR A N 1
ATOM 2102 C CA . THR A 1 272 ? -5.323 5.782 22.771 1.00 42.81 272 THR A CA 1
ATOM 2103 C C . THR A 1 272 ? -5.510 7.282 22.676 1.00 42.81 272 THR A C 1
ATOM 2105 O O . THR A 1 272 ? -4.501 7.987 22.917 1.00 42.81 272 THR A O 1
#

Secondary structure (DSSP, 8-state):
----------------------TTSS--TTSPPPEEEEEEEEEEEES-SSSS---HHHHHHHS-SEE--B-HHHHHTT-GGG-B-SEEEEEEEEEEE--HHHHHHHHHHHHHH-EE-PPPHHHHHHHHSTTPPP----EEEEHHHHHHHHHHSPPTT--TTS-EEEEE--TTSTT---EEEE-TT-B-TTT--BHHHH-GGG-BSEEE---TT-SSS---SS---EEEEETTS---STT-TT--S-S-SSSSSSPPP----HHHHH-PPP--